Protein AF-A0A847D0D4-F1 (afdb_monomer_lite)

Structure (mmCIF, N/CA/C/O backbone):
data_AF-A0A847D0D4-F1
#
_entry.id   AF-A0A847D0D4-F1
#
loop_
_atom_site.group_PDB
_atom_site.id
_atom_site.type_symbol
_atom_site.label_atom_id
_atom_site.label_alt_id
_atom_site.label_comp_id
_atom_site.label_asym_id
_atom_site.label_entity_id
_atom_site.label_seq_id
_atom_site.pdbx_PDB_ins_code
_atom_site.Cartn_x
_atom_site.Cartn_y
_atom_site.Cartn_z
_atom_site.occupancy
_atom_site.B_iso_or_equiv
_atom_site.auth_seq_id
_atom_site.auth_comp_id
_atom_site.auth_asym_id
_atom_site.auth_atom_id
_atom_site.pdbx_PDB_model_num
ATOM 1 N N . MET A 1 1 ? -21.193 -12.834 65.330 1.00 35.62 1 MET A N 1
ATOM 2 C CA . MET A 1 1 ? -20.953 -13.082 63.890 1.00 35.62 1 MET A CA 1
ATOM 3 C C . MET A 1 1 ? -20.369 -11.821 63.269 1.00 35.62 1 MET A C 1
ATOM 5 O O . MET A 1 1 ? -21.092 -10.848 63.082 1.00 35.62 1 MET A O 1
ATOM 9 N N . GLU A 1 2 ? -19.060 -11.803 63.024 1.00 35.78 2 GLU A N 1
ATOM 10 C CA . GLU A 1 2 ? -18.374 -10.680 62.373 1.00 35.78 2 GLU A CA 1
ATOM 11 C C . GLU A 1 2 ? -18.784 -10.574 60.896 1.00 35.78 2 GLU A C 1
ATOM 13 O O . GLU A 1 2 ? -18.604 -11.501 60.106 1.00 35.78 2 GLU A O 1
ATOM 18 N N . LYS A 1 3 ? -19.351 -9.425 60.509 1.00 40.16 3 LYS A N 1
ATOM 19 C CA . LYS A 1 3 ? -19.655 -9.099 59.111 1.00 40.16 3 LYS A CA 1
ATOM 20 C C . LYS A 1 3 ? -18.355 -8.766 58.374 1.00 40.16 3 LYS A C 1
ATOM 22 O O . LYS A 1 3 ? -17.821 -7.668 58.514 1.00 40.16 3 LYS A O 1
ATOM 27 N N . LYS A 1 4 ? -17.873 -9.692 57.541 1.00 40.91 4 LYS A N 1
ATOM 28 C CA . LYS A 1 4 ? -16.797 -9.441 56.568 1.00 40.91 4 LYS A CA 1
ATOM 29 C C . LYS A 1 4 ? -17.254 -8.408 55.521 1.00 40.91 4 LYS A C 1
ATOM 31 O O . LYS A 1 4 ? -17.841 -8.760 54.505 1.00 40.91 4 LYS A O 1
ATOM 36 N N . ASN A 1 5 ? -16.933 -7.132 55.736 1.00 43.56 5 ASN A N 1
ATOM 37 C CA . ASN A 1 5 ? -17.128 -6.021 54.783 1.00 43.56 5 ASN A CA 1
ATOM 38 C C . ASN A 1 5 ? -16.069 -5.977 53.647 1.00 43.56 5 ASN A C 1
ATOM 40 O O . ASN A 1 5 ? -15.814 -4.925 53.064 1.00 43.56 5 ASN A O 1
ATOM 44 N N . GLY A 1 6 ? -15.431 -7.105 53.315 1.00 46.84 6 GLY A N 1
ATOM 45 C CA . GLY A 1 6 ? -14.262 -7.148 52.422 1.00 46.84 6 GLY A CA 1
ATOM 46 C C . GLY A 1 6 ? -14.548 -7.082 50.915 1.00 46.84 6 GLY A C 1
ATOM 47 O O . GLY A 1 6 ? -13.646 -6.773 50.146 1.00 46.84 6 GLY A O 1
ATOM 48 N N . GLY A 1 7 ? -15.781 -7.341 50.465 1.00 51.41 7 GLY A N 1
ATOM 49 C CA . GLY A 1 7 ? -16.067 -7.505 49.029 1.00 51.41 7 GLY A CA 1
ATOM 50 C C . GLY A 1 7 ? -16.113 -6.207 48.214 1.00 51.41 7 GLY A C 1
ATOM 51 O O . GLY A 1 7 ? -15.824 -6.212 47.023 1.00 51.41 7 GLY A O 1
ATOM 52 N N . PHE A 1 8 ? -16.456 -5.080 48.844 1.00 52.62 8 PHE A N 1
ATOM 53 C CA . PHE A 1 8 ? -16.761 -3.848 48.109 1.00 52.62 8 PHE A CA 1
ATOM 54 C C . PHE A 1 8 ? -15.493 -3.134 47.621 1.00 52.62 8 PHE A C 1
ATOM 56 O O . PHE A 1 8 ? -15.432 -2.717 46.472 1.00 52.62 8 PHE A O 1
ATOM 63 N N . LYS A 1 9 ? -14.443 -3.058 48.452 1.00 54.03 9 LYS A N 1
ATOM 64 C CA . LYS A 1 9 ? -13.172 -2.407 48.080 1.00 54.03 9 LYS A CA 1
ATOM 65 C C . LYS A 1 9 ? -12.428 -3.151 46.967 1.00 54.03 9 LYS A C 1
ATOM 67 O O . LYS A 1 9 ? -11.892 -2.501 46.078 1.00 54.03 9 LYS A O 1
ATOM 72 N N . GLY A 1 10 ? -12.431 -4.487 46.996 1.00 56.12 10 GLY A N 1
ATOM 73 C CA . GLY A 1 10 ? -11.772 -5.304 45.973 1.00 56.12 10 GLY A CA 1
ATOM 74 C C . GLY A 1 10 ? -12.354 -5.069 44.580 1.00 56.12 10 GLY A C 1
ATOM 75 O O . GLY A 1 10 ? -11.600 -4.859 43.637 1.00 56.12 10 GLY A O 1
ATOM 76 N N . PHE A 1 11 ? -13.686 -4.989 44.483 1.00 63.53 11 PHE A N 1
ATOM 77 C CA . PHE A 1 11 ? -14.400 -4.750 43.229 1.00 63.53 11 PHE A CA 1
ATOM 78 C C . PHE A 1 11 ? -14.060 -3.395 42.581 1.00 63.53 11 PHE A C 1
ATOM 80 O O . PHE A 1 11 ? -13.912 -3.324 41.365 1.00 63.53 11 PHE A O 1
ATOM 87 N N . PHE A 1 12 ? -13.870 -2.326 43.367 1.00 61.16 12 PHE A N 1
ATOM 88 C CA . PHE A 1 12 ? -13.494 -1.012 42.817 1.00 61.16 12 PHE A CA 1
ATOM 89 C C . PHE A 1 12 ? -12.087 -0.982 42.247 1.00 61.16 12 PHE A C 1
ATOM 91 O O . PHE A 1 12 ? -11.866 -0.332 41.230 1.00 61.16 12 PHE A O 1
ATOM 98 N N . VAL A 1 13 ? -11.149 -1.697 42.871 1.00 67.62 13 VAL A N 1
ATOM 99 C CA . VAL A 1 13 ? -9.794 -1.816 42.328 1.00 67.62 13 VAL A CA 1
ATOM 100 C C . VAL A 1 13 ? -9.847 -2.551 40.993 1.00 67.62 13 VAL A C 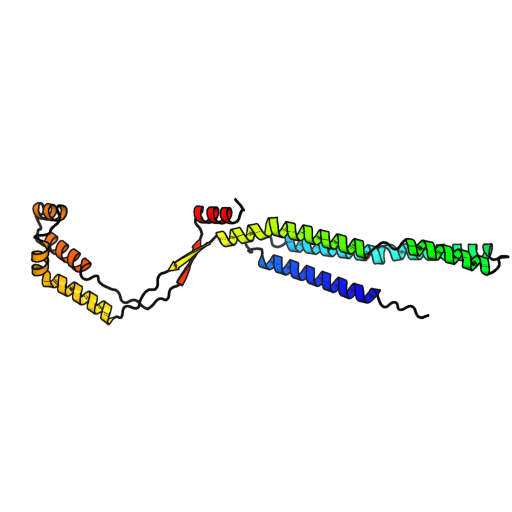1
ATOM 102 O O . VAL A 1 13 ? -9.247 -2.095 40.026 1.00 67.62 13 VAL A O 1
ATOM 105 N N . THR A 1 14 ? -10.635 -3.626 40.892 1.00 69.94 14 THR A N 1
ATOM 106 C CA . THR A 1 14 ? -10.784 -4.361 39.627 1.00 69.94 14 THR A CA 1
ATOM 107 C C . THR A 1 14 ? -11.455 -3.510 38.549 1.00 69.94 14 THR A C 1
ATOM 109 O O . THR A 1 14 ? -10.961 -3.450 37.428 1.00 69.94 14 THR A O 1
ATOM 112 N N . LEU A 1 15 ? -12.536 -2.799 38.885 1.00 73.56 15 LEU A N 1
ATOM 113 C CA . LEU A 1 15 ? -13.248 -1.931 37.944 1.00 73.56 15 LEU A CA 1
ATOM 114 C C . LEU A 1 15 ? -12.372 -0.763 37.464 1.00 73.56 15 LEU A C 1
ATOM 116 O O . LEU A 1 15 ? -12.367 -0.452 36.276 1.00 73.56 15 LEU A O 1
ATOM 120 N N . ALA A 1 16 ? -11.607 -0.140 38.365 1.00 70.69 16 ALA A N 1
ATOM 121 C CA . ALA A 1 16 ? -10.692 0.945 38.023 1.00 70.69 16 ALA A CA 1
ATOM 122 C C . ALA A 1 16 ? -9.560 0.464 37.106 1.00 70.69 16 ALA A C 1
ATOM 124 O O . ALA A 1 16 ? -9.246 1.141 36.132 1.00 70.69 16 ALA A O 1
ATOM 125 N N . VAL A 1 17 ? -8.995 -0.720 37.365 1.00 72.56 17 VAL A N 1
ATOM 126 C CA . VAL A 1 17 ? -7.965 -1.325 36.505 1.00 72.56 17 VAL A CA 1
ATOM 127 C C . VAL A 1 17 ? -8.523 -1.643 35.116 1.00 72.56 17 VAL A C 1
ATOM 129 O O . VAL A 1 17 ? -7.865 -1.352 34.119 1.00 72.56 17 VAL A O 1
ATOM 132 N N . ILE A 1 18 ? -9.750 -2.169 35.029 1.00 72.31 18 ILE A N 1
ATOM 133 C CA . ILE A 1 18 ? -10.415 -2.438 33.745 1.00 72.31 18 ILE A CA 1
ATOM 134 C C . ILE A 1 18 ? -10.667 -1.131 32.984 1.00 72.31 18 ILE A C 1
ATOM 136 O O . ILE A 1 18 ? -10.341 -1.045 31.804 1.00 72.31 18 ILE A O 1
ATOM 140 N N . LEU A 1 19 ? -11.185 -0.093 33.649 1.00 71.69 19 LEU A N 1
ATOM 141 C CA . LEU A 1 19 ? -11.422 1.212 33.022 1.00 71.69 19 LEU A CA 1
ATOM 142 C C . LEU A 1 19 ? -10.121 1.853 32.528 1.00 71.69 19 LEU A C 1
ATOM 144 O O . LEU A 1 19 ? -10.078 2.321 31.394 1.00 71.69 19 LEU A O 1
ATOM 148 N N . PHE A 1 20 ? -9.049 1.821 33.326 1.00 69.44 20 PHE A N 1
ATOM 149 C CA . PHE A 1 20 ? -7.738 2.312 32.893 1.00 69.44 20 PHE A CA 1
ATOM 150 C C . PHE A 1 20 ? -7.197 1.518 31.702 1.00 69.44 20 PHE A C 1
ATOM 152 O O . PHE A 1 20 ? -6.711 2.116 30.747 1.00 69.44 20 PHE A O 1
ATOM 159 N N . SER A 1 21 ? -7.336 0.191 31.715 1.00 70.94 21 SER A N 1
ATOM 160 C CA . SER A 1 21 ? -6.900 -0.666 30.610 1.00 70.94 21 SER A CA 1
ATOM 161 C C . SER A 1 21 ? -7.658 -0.366 29.313 1.00 70.94 21 SER A C 1
ATOM 163 O O . SER A 1 21 ? -7.031 -0.224 28.263 1.00 70.94 21 SER A O 1
ATOM 165 N N . VAL A 1 22 ? -8.981 -0.187 29.384 1.00 71.88 22 VAL A N 1
ATOM 166 C CA . VAL A 1 22 ? -9.816 0.158 28.222 1.00 71.88 22 VAL A CA 1
ATOM 167 C C . VAL A 1 22 ? -9.469 1.549 27.692 1.00 71.88 22 VAL A C 1
ATOM 169 O O . VAL A 1 22 ? -9.296 1.714 26.487 1.00 71.88 22 VAL A O 1
ATOM 172 N N . VAL A 1 23 ? -9.294 2.542 28.569 1.00 75.06 23 VAL A N 1
ATOM 173 C CA . VAL A 1 23 ? -8.906 3.904 28.164 1.00 75.06 23 VAL A CA 1
ATOM 174 C C . VAL A 1 23 ? -7.527 3.908 27.500 1.00 75.06 23 VAL A C 1
ATOM 176 O O . VAL A 1 23 ? -7.370 4.489 26.428 1.00 75.06 23 VAL A O 1
ATOM 179 N N . SER A 1 24 ? -6.537 3.213 28.071 1.00 68.50 24 SER A N 1
ATOM 180 C CA . SER A 1 24 ? -5.204 3.094 27.466 1.00 68.50 24 SER A CA 1
ATOM 181 C C . SER A 1 24 ? -5.232 2.377 26.115 1.00 68.50 24 SER A C 1
ATOM 183 O O . SER A 1 24 ? -4.504 2.770 25.204 1.00 68.50 24 SER A O 1
ATOM 185 N N . PHE A 1 25 ? -6.077 1.356 25.958 1.00 70.44 25 PHE A N 1
ATOM 186 C CA . PHE A 1 25 ? -6.239 0.641 24.693 1.00 70.44 25 PHE A CA 1
ATOM 187 C C . PHE A 1 25 ? -6.864 1.527 23.609 1.00 70.44 25 PHE A C 1
ATOM 189 O O . PHE A 1 25 ? -6.347 1.577 22.494 1.00 70.44 25 PHE A O 1
ATOM 196 N N . ILE A 1 26 ? -7.906 2.293 23.953 1.00 69.25 26 ILE A N 1
ATOM 197 C CA . ILE A 1 26 ? -8.536 3.256 23.040 1.00 69.25 26 ILE A CA 1
ATOM 198 C C . ILE A 1 26 ? -7.517 4.316 22.604 1.00 69.25 26 ILE A C 1
ATOM 200 O O . ILE A 1 26 ? -7.348 4.529 21.407 1.00 69.25 26 ILE A O 1
ATOM 204 N N . ILE A 1 27 ? -6.764 4.914 23.535 1.00 70.50 27 ILE A N 1
ATOM 205 C CA . ILE A 1 27 ? -5.726 5.908 23.201 1.00 70.50 27 ILE A CA 1
ATOM 206 C C . ILE A 1 27 ? -4.696 5.325 22.222 1.00 70.50 27 ILE A C 1
ATOM 208 O O . ILE A 1 27 ? -4.327 5.978 21.247 1.00 70.50 27 ILE A O 1
ATOM 212 N N . LYS A 1 28 ? -4.255 4.082 22.444 1.00 69.88 28 LYS A N 1
ATOM 213 C CA . LYS A 1 28 ? -3.238 3.429 21.610 1.00 69.88 28 LYS A CA 1
ATOM 214 C C . LYS A 1 28 ? -3.744 3.106 20.201 1.00 69.88 28 LYS A C 1
ATOM 216 O O . LYS A 1 28 ? -2.999 3.292 19.243 1.00 69.88 28 LYS A O 1
ATOM 221 N N . ILE A 1 29 ? -5.000 2.670 20.069 1.00 67.38 29 ILE A N 1
ATOM 222 C CA . ILE A 1 29 ? -5.648 2.501 18.760 1.00 67.38 29 ILE A CA 1
ATOM 223 C C . ILE A 1 29 ? -5.699 3.845 18.037 1.00 67.38 29 ILE A C 1
ATOM 225 O O . ILE A 1 29 ? -5.275 3.922 16.889 1.00 67.38 29 ILE A O 1
ATOM 229 N N . PHE A 1 30 ? -6.143 4.913 18.700 1.00 59.16 30 PHE A N 1
ATOM 230 C CA . PHE A 1 30 ? -6.284 6.221 18.059 1.00 59.16 30 PHE A CA 1
ATOM 231 C C . PHE A 1 30 ? -4.946 6.804 17.584 1.00 59.16 30 PHE A C 1
ATOM 233 O O . PHE A 1 30 ? -4.867 7.229 16.435 1.00 59.16 30 PHE A O 1
ATOM 240 N N . ILE A 1 31 ? -3.880 6.726 18.394 1.00 65.00 31 ILE A N 1
ATOM 241 C CA . ILE A 1 31 ? -2.532 7.183 17.998 1.00 65.00 31 ILE A CA 1
ATOM 242 C C . ILE A 1 31 ? -2.023 6.435 16.756 1.00 65.00 31 ILE A C 1
ATOM 244 O O . ILE A 1 31 ? -1.427 7.047 15.877 1.00 65.00 31 ILE A O 1
ATOM 248 N N . ASN A 1 32 ? -2.277 5.128 16.655 1.00 60.38 32 ASN A N 1
ATOM 249 C CA . ASN A 1 32 ? -1.823 4.336 15.508 1.00 60.38 32 ASN A CA 1
ATOM 250 C C . ASN A 1 32 ? -2.717 4.470 14.261 1.00 60.38 32 ASN A C 1
ATOM 252 O O . ASN A 1 32 ? -2.292 4.095 13.169 1.00 60.38 32 ASN A O 1
ATOM 256 N N . SER A 1 33 ? -3.954 4.958 14.397 1.00 54.62 33 SER A N 1
ATOM 257 C CA . SER A 1 33 ? -4.945 4.924 13.310 1.00 54.62 33 SER A CA 1
ATOM 258 C C . SER A 1 33 ? -4.965 6.198 12.463 1.00 54.62 33 SER A C 1
ATOM 260 O O . SER A 1 33 ? -5.221 6.122 11.256 1.00 54.62 33 SER A O 1
ATOM 262 N N . THR A 1 34 ? -4.671 7.361 13.050 1.00 51.00 34 THR A N 1
ATOM 263 C CA . THR A 1 34 ? -4.778 8.655 12.358 1.00 51.00 34 THR A CA 1
ATOM 264 C C . THR A 1 34 ? -3.425 9.124 11.803 1.00 51.00 34 THR A C 1
ATOM 266 O O . THR A 1 34 ? -2.525 9.403 12.595 1.00 51.00 34 THR A O 1
ATOM 269 N N . PRO A 1 35 ? -3.254 9.248 10.471 1.00 49.81 35 PRO A N 1
ATOM 270 C CA . PRO A 1 35 ? -2.175 10.054 9.907 1.00 49.81 35 PRO A CA 1
ATOM 271 C C . PRO A 1 35 ? -2.430 11.527 10.271 1.00 49.81 35 PRO A C 1
ATOM 273 O O . PRO A 1 35 ? -3.565 11.994 10.239 1.00 49.81 35 PRO A O 1
ATOM 276 N N . ILE A 1 36 ? -1.375 12.218 10.695 1.00 51.50 36 ILE A N 1
ATOM 277 C CA . ILE A 1 36 ? -1.394 13.476 11.466 1.00 51.50 36 ILE A CA 1
ATOM 278 C C . ILE A 1 36 ? -1.862 14.708 10.659 1.00 51.50 36 ILE A C 1
ATOM 280 O O . ILE A 1 36 ? -1.944 15.797 11.215 1.00 51.50 36 ILE A O 1
ATOM 284 N N . GLU A 1 37 ? -2.213 14.581 9.380 1.00 50.94 37 GLU A N 1
ATOM 285 C CA . GLU A 1 37 ? -2.169 15.753 8.495 1.00 50.94 37 GLU A CA 1
ATOM 286 C C . GLU A 1 37 ? -3.440 16.621 8.426 1.00 50.94 37 GLU A C 1
ATOM 288 O O . GLU A 1 37 ? -3.278 17.821 8.252 1.00 50.94 37 GLU A O 1
ATOM 293 N N . ASP A 1 38 ? -4.663 16.127 8.686 1.00 49.28 38 ASP A N 1
ATOM 294 C CA . ASP A 1 38 ? -5.868 16.929 8.347 1.00 49.28 38 ASP A CA 1
ATOM 295 C C . ASP A 1 38 ? -6.961 17.095 9.420 1.00 49.28 38 ASP A C 1
ATOM 297 O O . ASP A 1 38 ? -7.994 17.712 9.154 1.00 49.28 38 ASP A O 1
ATOM 301 N N . PHE A 1 39 ? -6.773 16.619 10.655 1.00 45.38 39 PHE A N 1
ATOM 302 C CA . PHE A 1 39 ? -7.747 16.877 11.727 1.00 45.38 39 PHE A CA 1
ATOM 303 C C . PHE A 1 39 ? -7.145 17.734 12.841 1.00 45.38 39 PHE A C 1
ATOM 305 O O . PHE A 1 39 ? -6.080 17.389 13.356 1.00 45.38 39 PHE A O 1
ATOM 312 N N . PRO A 1 40 ? -7.821 18.817 13.286 1.00 46.91 40 PRO A N 1
ATOM 313 C CA . PRO A 1 40 ? -7.377 19.563 14.451 1.00 46.91 40 PRO A CA 1
ATOM 314 C C . PRO A 1 40 ? -7.366 18.601 15.641 1.00 46.91 40 PRO A C 1
ATOM 316 O O . PRO A 1 40 ? -8.417 18.180 16.137 1.00 46.91 40 PRO A O 1
ATOM 319 N N . SER A 1 41 ? -6.155 18.265 16.088 1.00 55.44 41 SER A N 1
ATOM 320 C CA . SER A 1 41 ? -5.786 17.287 17.125 1.00 55.44 41 SER A CA 1
ATOM 321 C C . SER A 1 41 ? -6.486 17.473 18.482 1.00 55.44 41 SER A C 1
ATOM 323 O O . SER A 1 41 ? -6.342 16.657 19.390 1.00 55.44 41 SER A O 1
ATOM 325 N N . PHE A 1 42 ? -7.295 18.522 18.615 1.00 52.47 42 PHE A N 1
ATOM 326 C CA . PHE A 1 42 ? -8.080 18.863 19.789 1.00 52.47 42 PHE A CA 1
ATOM 327 C C . PHE A 1 42 ? -9.402 18.093 19.908 1.00 52.47 42 PHE A C 1
ATOM 329 O O . PHE A 1 42 ? -9.856 17.860 21.025 1.00 52.47 42 PHE A O 1
ATOM 336 N N . THR A 1 43 ? -10.025 17.648 18.814 1.00 58.91 43 THR A N 1
ATOM 337 C CA . THR A 1 43 ? -11.363 17.017 18.873 1.00 58.91 43 THR A CA 1
ATOM 338 C C . THR A 1 43 ? -11.422 15.708 19.682 1.00 58.91 43 THR A C 1
ATOM 340 O O . THR A 1 43 ? -12.269 15.617 20.574 1.00 58.91 43 THR A O 1
ATOM 343 N N . PRO A 1 44 ? -10.529 14.716 19.494 1.00 58.25 44 PRO A N 1
ATOM 344 C CA . PRO A 1 44 ? -10.597 13.468 20.259 1.00 58.25 44 PRO A CA 1
ATOM 345 C C . PRO A 1 44 ? -10.183 13.633 21.731 1.00 58.25 44 PRO A C 1
ATOM 347 O O . PRO A 1 44 ? -10.758 12.987 22.607 1.00 58.25 44 PRO A O 1
ATOM 350 N N . ILE A 1 45 ? -9.244 14.537 22.036 1.00 63.19 45 ILE A N 1
ATOM 351 C CA . ILE A 1 45 ? -8.827 14.837 23.419 1.00 63.19 45 ILE A CA 1
ATOM 352 C C . ILE A 1 45 ? -9.966 15.531 24.180 1.00 63.19 45 ILE A C 1
ATOM 354 O O . ILE A 1 45 ? -10.255 15.192 25.331 1.00 63.19 45 ILE A O 1
ATOM 358 N N . VAL A 1 46 ? -10.666 16.465 23.531 1.00 68.00 46 VAL A N 1
ATOM 359 C CA . VAL A 1 46 ? -11.819 17.159 24.120 1.00 68.00 46 VAL A CA 1
ATOM 360 C C . VAL A 1 46 ? -12.987 16.191 24.337 1.00 68.00 46 VAL A C 1
ATOM 362 O O . VAL A 1 46 ? -13.571 16.175 25.418 1.00 68.00 46 VAL A O 1
ATOM 365 N N . ILE A 1 47 ? -13.285 15.306 23.381 1.00 68.31 47 ILE A N 1
ATOM 366 C CA . ILE A 1 47 ? -14.345 14.295 23.550 1.00 68.31 47 ILE A CA 1
ATOM 367 C C . ILE A 1 47 ? -13.988 13.310 24.676 1.00 68.31 47 ILE A C 1
ATOM 369 O O . ILE A 1 47 ? -14.827 13.021 25.531 1.00 68.31 47 ILE A O 1
ATOM 373 N N . GLY A 1 48 ? -12.735 12.845 24.737 1.00 69.62 48 GLY A N 1
ATOM 374 C CA . GLY A 1 48 ? -12.262 11.951 25.797 1.00 69.62 48 GLY A CA 1
ATOM 375 C C . GLY A 1 48 ? -12.339 12.580 27.192 1.00 69.62 48 GLY A C 1
ATOM 376 O O . GLY A 1 48 ? -12.817 11.947 28.134 1.00 69.62 48 GLY A O 1
ATOM 377 N N . THR A 1 49 ? -11.937 13.846 27.330 1.00 69.75 49 THR A N 1
ATOM 378 C CA . THR A 1 49 ? -12.005 14.572 28.613 1.00 69.75 49 THR A CA 1
ATOM 379 C C . THR A 1 49 ? -13.444 14.833 29.059 1.00 69.75 49 THR A C 1
ATOM 381 O O . THR A 1 49 ? -13.751 14.619 30.233 1.00 69.75 49 THR A O 1
ATOM 384 N N . ILE A 1 50 ? -14.350 15.193 28.141 1.00 72.25 50 ILE A N 1
ATOM 385 C CA . ILE A 1 50 ? -15.786 15.340 28.434 1.00 72.25 50 ILE A CA 1
ATOM 386 C C . ILE A 1 50 ? -16.376 14.008 28.911 1.00 72.25 50 ILE A C 1
ATOM 388 O O . ILE A 1 50 ? -17.130 13.984 29.885 1.00 72.25 50 ILE A O 1
ATOM 392 N N . PHE A 1 51 ? -16.014 12.889 28.280 1.00 73.62 51 PHE A N 1
ATOM 393 C CA . PHE A 1 51 ? -16.528 11.569 28.652 1.00 73.62 51 PHE A CA 1
ATOM 394 C C . PHE A 1 51 ? -16.050 11.135 30.046 1.00 73.62 51 PHE A C 1
ATOM 396 O O . PHE A 1 51 ? -16.858 10.716 30.879 1.00 73.62 51 PHE A O 1
ATOM 403 N N . VAL A 1 52 ? -14.758 11.318 30.348 1.00 74.62 52 VAL A N 1
ATOM 404 C CA . VAL A 1 52 ? -14.191 11.030 31.679 1.00 74.62 52 VAL A CA 1
ATOM 405 C C . VAL A 1 52 ? -14.811 11.930 32.749 1.00 74.62 52 VAL A C 1
ATOM 407 O O . VAL A 1 52 ? -15.187 11.435 33.811 1.00 74.62 52 VAL A O 1
ATOM 410 N N . ALA A 1 53 ? -14.986 13.225 32.471 1.00 74.19 53 ALA A N 1
ATOM 411 C CA . ALA A 1 53 ? -15.630 14.157 33.396 1.00 74.19 53 ALA A CA 1
ATOM 412 C C . ALA A 1 53 ? -17.102 13.792 33.653 1.00 74.19 53 ALA A C 1
ATOM 414 O O . ALA A 1 53 ? -17.555 13.829 34.796 1.00 74.19 53 ALA A O 1
ATOM 415 N N . SER A 1 54 ? -17.832 13.370 32.616 1.00 73.19 54 SER A N 1
ATOM 416 C CA . SER A 1 54 ? -19.241 12.964 32.710 1.00 73.19 54 SER A CA 1
ATOM 417 C C . SER A 1 54 ? -19.415 11.694 33.545 1.00 73.19 54 SER A C 1
ATOM 419 O O . SER A 1 54 ? -20.276 11.634 34.425 1.00 73.19 54 SER A O 1
ATOM 421 N N . ILE A 1 55 ? -18.559 10.691 33.326 1.00 74.94 55 ILE A N 1
ATOM 422 C CA . ILE A 1 55 ? -18.545 9.459 34.127 1.00 74.94 55 ILE A CA 1
ATOM 423 C C . ILE A 1 55 ? -18.117 9.758 35.567 1.00 74.94 55 ILE A C 1
ATOM 425 O O . ILE A 1 55 ? -18.763 9.292 36.506 1.00 74.94 55 ILE A O 1
ATOM 429 N N . GLY A 1 56 ? -17.072 10.568 35.757 1.00 75.19 56 GLY A N 1
ATOM 430 C CA . GLY A 1 56 ? -16.617 10.996 37.080 1.00 75.19 56 GLY A CA 1
ATOM 431 C C . GLY A 1 56 ? -17.714 11.722 37.860 1.00 75.19 56 GLY A C 1
ATOM 432 O O . GLY A 1 56 ? -17.940 11.419 39.032 1.00 75.19 56 GLY A O 1
ATOM 433 N N . TYR A 1 57 ? -18.461 12.609 37.197 1.00 75.06 57 TYR A N 1
ATOM 434 C CA . TYR A 1 57 ? -19.598 13.312 37.786 1.00 75.06 57 TYR A CA 1
ATOM 435 C C . TYR A 1 57 ? -20.746 12.364 38.147 1.00 75.06 57 TYR A C 1
ATOM 437 O O . TYR A 1 57 ? -21.298 12.471 39.239 1.00 75.06 57 TYR A O 1
ATOM 445 N N . LEU A 1 58 ? -21.079 11.395 37.289 1.00 70.94 58 LEU A N 1
ATOM 446 C CA . LEU A 1 58 ? -22.103 10.386 37.590 1.00 70.94 58 LEU A CA 1
ATOM 447 C C . LEU A 1 58 ? -21.725 9.527 38.803 1.00 70.94 58 LEU A C 1
ATOM 449 O O . LEU A 1 58 ? -22.566 9.289 39.673 1.00 70.94 58 LEU A O 1
ATOM 453 N N . ILE A 1 59 ? -20.461 9.107 38.900 1.00 72.00 59 ILE A N 1
ATOM 454 C CA . ILE A 1 59 ? -19.945 8.370 40.063 1.00 72.00 59 ILE A CA 1
ATOM 455 C C . ILE A 1 59 ? -20.028 9.248 41.316 1.00 72.00 59 ILE A C 1
ATOM 457 O O . ILE A 1 59 ? -20.538 8.807 42.348 1.00 72.00 59 ILE A O 1
ATOM 461 N N . TYR A 1 60 ? -19.590 10.505 41.228 1.00 72.94 60 TYR A N 1
ATOM 462 C CA . TYR A 1 60 ? -19.676 11.456 42.333 1.00 72.94 60 TYR A CA 1
ATOM 463 C C . TYR A 1 60 ? -21.128 11.682 42.787 1.00 72.94 60 TYR A C 1
ATOM 465 O O . TYR A 1 60 ? -21.416 11.633 43.983 1.00 72.94 60 TYR A O 1
ATOM 473 N N . ALA A 1 61 ? -22.064 11.858 41.854 1.00 70.06 61 ALA A N 1
ATOM 474 C CA . ALA A 1 61 ? -23.479 12.066 42.145 1.00 70.06 61 ALA A CA 1
ATOM 475 C C . ALA A 1 61 ? -24.125 10.841 42.814 1.00 70.06 61 ALA A C 1
ATOM 477 O O . ALA A 1 61 ? -24.880 11.005 43.776 1.00 70.06 61 ALA A O 1
ATOM 478 N N . MET A 1 62 ? -23.794 9.621 42.371 1.00 68.19 62 MET A N 1
ATOM 479 C CA . MET A 1 62 ? -24.289 8.385 42.997 1.00 68.19 62 MET A CA 1
ATOM 480 C C . MET A 1 62 ? -23.751 8.167 44.417 1.00 68.19 62 MET A C 1
ATOM 482 O O . MET A 1 62 ? -24.464 7.610 45.249 1.00 68.19 62 MET A O 1
ATOM 486 N N . PHE A 1 63 ? -22.512 8.576 44.706 1.00 58.53 63 PHE A N 1
ATOM 487 C CA . PHE A 1 63 ? -21.884 8.334 46.012 1.00 58.53 63 PHE A CA 1
ATOM 488 C C . PHE A 1 63 ? -22.085 9.475 47.009 1.00 58.53 63 PHE A C 1
ATOM 490 O O . PHE A 1 63 ? -22.451 9.229 48.156 1.00 58.53 63 PHE A O 1
ATOM 497 N N . PHE A 1 64 ? -21.871 10.719 46.586 1.00 57.47 64 PHE A N 1
ATOM 498 C CA . PHE A 1 64 ? -21.865 11.886 47.470 1.00 57.47 64 PHE A CA 1
ATOM 499 C C . PHE A 1 64 ? -23.137 12.729 47.354 1.00 57.47 64 PHE A C 1
ATOM 501 O O . PHE A 1 64 ? -23.590 13.280 48.359 1.00 57.47 64 PHE A O 1
ATOM 508 N N . GLY A 1 65 ? -23.763 12.779 46.173 1.00 53.69 65 GLY A N 1
ATOM 509 C CA . GLY A 1 65 ? -24.987 13.558 45.943 1.00 53.69 65 GLY A CA 1
ATOM 510 C C . GLY A 1 65 ? -26.177 13.074 46.775 1.00 53.69 65 GLY A C 1
ATOM 511 O O . GLY A 1 65 ? -26.971 13.872 47.273 1.00 53.69 65 GLY A O 1
ATOM 512 N N . THR A 1 66 ? -26.275 11.765 47.007 1.00 49.84 66 THR A N 1
ATOM 513 C CA . THR A 1 66 ? -27.318 11.196 47.868 1.00 49.84 66 THR A CA 1
ATOM 514 C C . THR A 1 66 ? -26.958 11.194 49.352 1.00 49.84 66 THR A C 1
ATOM 516 O O . THR A 1 66 ? -27.858 11.147 50.187 1.00 49.84 66 THR A O 1
ATOM 519 N N . ASP A 1 67 ? -25.689 11.267 49.751 1.00 50.47 67 ASP A N 1
ATOM 520 C CA . ASP A 1 67 ? -25.355 11.006 51.156 1.00 50.47 67 ASP A CA 1
ATOM 521 C C . ASP A 1 67 ? -25.775 12.159 52.090 1.00 50.47 67 ASP A C 1
ATOM 523 O O . ASP A 1 67 ? -26.303 11.911 53.173 1.00 50.47 67 ASP A O 1
ATOM 527 N N . SER A 1 68 ? -25.693 13.425 51.658 1.00 59.34 68 SER A N 1
ATOM 528 C CA . SER A 1 68 ? -26.097 14.577 52.492 1.00 59.34 68 SER A CA 1
ATOM 529 C C . SER A 1 68 ? -27.614 14.634 52.743 1.00 59.34 68 SER A C 1
ATOM 531 O O . SER A 1 68 ? -28.061 14.807 53.883 1.00 59.34 68 SER A O 1
ATOM 533 N N . PHE A 1 69 ? -28.421 14.402 51.703 1.00 55.59 69 PHE A N 1
ATOM 534 C CA . PHE A 1 69 ? -29.883 14.430 51.786 1.00 55.59 69 PHE A CA 1
ATOM 535 C C . PHE A 1 69 ? -30.439 13.191 52.502 1.00 55.59 69 PHE A C 1
ATOM 537 O O . PHE A 1 69 ? -31.326 13.292 53.359 1.00 55.59 69 PHE A O 1
ATOM 544 N N . TYR A 1 70 ? -29.880 12.006 52.223 1.00 54.69 70 TYR A N 1
ATOM 545 C CA . TYR A 1 70 ? -30.305 10.781 52.895 1.00 54.69 70 TYR A CA 1
ATOM 546 C C . TYR A 1 70 ? -29.853 10.734 54.355 1.00 54.69 70 TYR A C 1
ATOM 548 O O . TYR A 1 70 ? -30.569 10.142 55.160 1.00 54.69 70 TYR A O 1
ATOM 556 N N . ARG A 1 71 ? -28.736 11.361 54.750 1.00 59.22 71 ARG A N 1
ATOM 557 C CA . ARG A 1 71 ? -28.299 11.401 56.158 1.00 59.22 71 ARG A CA 1
ATOM 558 C C . ARG A 1 71 ? -29.267 12.201 57.029 1.00 59.22 71 ARG A C 1
ATOM 560 O O . ARG A 1 71 ? -29.668 11.698 58.078 1.00 59.22 71 ARG A O 1
ATOM 567 N N . LYS A 1 72 ? -29.736 13.364 56.555 1.00 68.00 72 LYS A N 1
ATOM 568 C CA . LYS A 1 72 ? -30.748 14.178 57.259 1.00 68.00 72 LYS A CA 1
ATOM 569 C C . LYS A 1 72 ? -32.080 13.430 57.382 1.00 68.00 72 LYS A C 1
ATOM 571 O O . LYS A 1 72 ? -32.581 13.241 58.487 1.00 68.00 72 LYS A O 1
ATOM 576 N N . LYS A 1 73 ? -32.577 12.868 56.275 1.00 69.75 73 LYS A N 1
ATOM 577 C CA . LYS A 1 73 ? -33.827 12.086 56.257 1.00 69.75 73 LYS A CA 1
ATOM 578 C C . LYS A 1 73 ? -33.737 10.788 57.074 1.00 69.75 73 LYS A C 1
ATOM 580 O O . LYS A 1 73 ? -34.738 10.318 57.607 1.00 69.75 73 LYS A O 1
ATOM 585 N N . ARG A 1 74 ? -32.546 10.184 57.197 1.00 66.69 74 ARG A N 1
ATOM 586 C CA . ARG A 1 74 ? -32.305 8.970 58.001 1.00 66.69 74 ARG A CA 1
ATOM 587 C C . ARG A 1 74 ? -32.274 9.273 59.499 1.00 66.69 74 ARG A C 1
ATOM 589 O O . ARG A 1 74 ? -32.752 8.436 60.256 1.00 66.69 74 ARG A O 1
ATOM 596 N N . LEU A 1 75 ? -31.760 10.432 59.915 1.00 72.50 75 LEU A N 1
ATOM 597 C CA . LEU A 1 75 ? -31.809 10.884 61.311 1.00 72.50 75 LEU A CA 1
ATOM 598 C C . LEU A 1 75 ? -33.239 11.253 61.725 1.00 72.50 75 LEU A C 1
ATOM 600 O O . LEU A 1 75 ? -33.721 10.773 62.745 1.00 72.50 75 LEU A O 1
ATOM 604 N N . GLU A 1 76 ? -33.958 11.985 60.876 1.00 74.31 76 GLU A N 1
ATOM 605 C CA . GLU A 1 76 ? -35.357 12.358 61.119 1.00 74.31 76 GLU A CA 1
ATOM 606 C C . GLU A 1 76 ? -36.280 11.124 61.189 1.00 74.31 76 GLU A C 1
ATOM 608 O O . GLU A 1 76 ? -37.111 10.996 62.085 1.00 74.31 76 GLU A O 1
ATOM 613 N N . ASN A 1 77 ? -36.062 10.138 60.309 1.00 73.44 77 ASN A N 1
ATOM 614 C CA . ASN A 1 77 ? -36.772 8.855 60.348 1.00 73.44 77 ASN A CA 1
ATOM 615 C C . ASN A 1 77 ? -36.335 7.920 61.487 1.00 73.44 77 ASN A C 1
ATOM 617 O O . ASN A 1 77 ? -37.016 6.916 61.703 1.00 73.44 77 ASN A O 1
ATOM 621 N N . ARG A 1 78 ? -35.197 8.166 62.153 1.00 71.75 78 ARG A N 1
ATOM 622 C CA . ARG A 1 78 ? -34.805 7.451 63.381 1.00 71.75 78 ARG A CA 1
ATOM 623 C C . ARG A 1 78 ? -35.483 8.074 64.592 1.00 71.75 78 ARG A C 1
ATOM 625 O O . ARG A 1 78 ? -36.083 7.326 65.344 1.00 71.75 78 ARG A O 1
ATOM 632 N N . ALA A 1 79 ? -35.500 9.404 64.695 1.00 75.69 79 ALA A N 1
ATOM 633 C CA . ALA A 1 79 ? -36.223 10.115 65.752 1.00 75.69 79 ALA A CA 1
ATOM 634 C C . ALA A 1 79 ? -37.726 9.781 65.736 1.00 75.69 79 ALA A C 1
ATOM 636 O O . ALA A 1 79 ? -38.272 9.345 66.745 1.00 75.69 79 ALA A O 1
ATOM 637 N N . LYS A 1 80 ? -38.369 9.844 64.558 1.00 75.25 80 LYS A N 1
ATOM 638 C CA . LYS A 1 80 ? -39.780 9.440 64.400 1.00 75.25 80 LYS A CA 1
ATOM 639 C C . LYS A 1 80 ? -40.013 7.964 64.727 1.00 75.25 80 LYS A C 1
ATOM 641 O O . LYS A 1 80 ? -41.020 7.632 65.340 1.00 75.25 80 LYS A O 1
ATOM 646 N N . ARG A 1 81 ? -39.081 7.077 64.350 1.00 67.69 81 ARG A N 1
ATOM 647 C CA . ARG A 1 81 ? -39.192 5.648 64.675 1.00 67.69 81 ARG A CA 1
ATOM 648 C C . ARG A 1 81 ? -38.981 5.355 66.143 1.00 67.69 81 ARG A C 1
ATOM 650 O O . ARG A 1 81 ? -39.655 4.466 66.622 1.00 67.69 81 ARG A O 1
ATOM 657 N N . GLU A 1 82 ? -38.081 6.045 66.833 1.00 69.94 82 GLU A N 1
ATOM 658 C CA . GLU A 1 82 ? -37.884 5.889 68.276 1.00 69.94 82 GLU A CA 1
ATOM 659 C C . GLU A 1 82 ? -39.098 6.400 69.058 1.00 69.94 82 GLU A C 1
ATOM 661 O O . GLU A 1 82 ? -39.510 5.750 70.015 1.00 69.94 82 GLU A O 1
ATOM 666 N N . GLU A 1 83 ? -39.731 7.494 68.626 1.00 72.25 83 GLU A N 1
ATOM 667 C CA . GLU A 1 83 ? -41.004 7.962 69.195 1.00 72.25 83 GLU A CA 1
ATOM 668 C C . GLU A 1 83 ? -42.180 7.027 68.894 1.00 72.25 83 GLU A C 1
ATOM 670 O O . GLU A 1 83 ? -43.012 6.789 69.770 1.00 72.25 83 GLU A O 1
ATOM 675 N N . GLU A 1 84 ? -42.279 6.492 67.673 1.00 67.44 84 GLU A N 1
ATOM 676 C CA . GLU A 1 84 ? -43.283 5.476 67.340 1.00 67.44 84 GLU A CA 1
ATOM 677 C C . GLU A 1 84 ? -43.023 4.167 68.086 1.00 67.44 84 GLU A C 1
ATOM 679 O O . GLU A 1 84 ? -43.980 3.581 68.578 1.00 67.44 84 GLU A O 1
ATOM 684 N N . LEU A 1 85 ? -41.765 3.723 68.224 1.00 63.72 85 LEU A N 1
ATOM 685 C CA . LEU A 1 85 ? -41.380 2.524 68.983 1.00 63.72 85 LEU A CA 1
ATOM 686 C C . LEU A 1 85 ? -41.762 2.673 70.453 1.00 63.72 85 LEU A C 1
ATOM 688 O O . LEU A 1 85 ? -42.389 1.779 71.010 1.00 63.72 85 LEU A O 1
ATOM 692 N N . LYS A 1 86 ? -41.416 3.8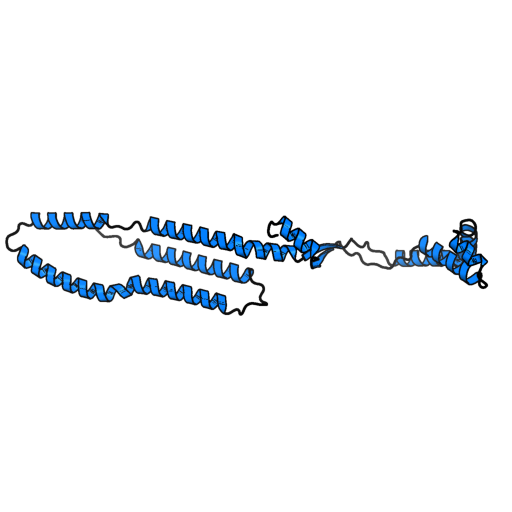10 71.072 1.00 64.75 86 LYS A N 1
ATOM 693 C CA . LYS A 1 86 ? -41.777 4.108 72.464 1.00 64.75 86 LYS A CA 1
ATOM 694 C C . LYS A 1 86 ? -43.297 4.090 72.651 1.00 64.75 86 LYS A C 1
ATOM 696 O O . LYS A 1 86 ? -43.772 3.446 73.575 1.00 64.75 86 LYS A O 1
ATOM 701 N N . ARG A 1 87 ? -44.059 4.671 71.715 1.00 63.88 87 ARG A N 1
ATOM 702 C CA . ARG A 1 87 ? -45.536 4.657 71.735 1.00 63.88 87 ARG A CA 1
ATOM 703 C C . ARG A 1 87 ? -46.176 3.311 71.384 1.00 63.88 87 ARG A C 1
ATOM 705 O O . ARG A 1 87 ? -47.319 3.077 71.752 1.00 63.88 87 ARG A O 1
ATOM 712 N N . THR A 1 88 ? -45.495 2.431 70.647 1.00 58.78 88 THR A N 1
ATOM 713 C CA . THR A 1 88 ? -46.046 1.124 70.236 1.00 58.78 88 THR A CA 1
ATOM 714 C C . THR A 1 88 ? -45.576 -0.052 71.089 1.00 58.78 88 THR A C 1
ATOM 716 O O . THR A 1 88 ? -46.196 -1.113 70.996 1.00 58.78 88 THR A O 1
ATOM 719 N N . HIS A 1 89 ? -44.533 0.112 71.910 1.00 56.81 89 HIS A N 1
ATOM 720 C CA . HIS A 1 89 ? -44.011 -0.917 72.820 1.00 56.81 89 HIS A CA 1
ATOM 721 C C . HIS A 1 89 ? -44.427 -0.752 74.282 1.00 56.81 89 HIS A C 1
ATOM 723 O O . HIS A 1 89 ? -44.179 -1.666 75.067 1.00 56.81 89 HIS A O 1
ATOM 729 N N . GLU A 1 90 ? -45.129 0.324 74.643 1.00 55.56 90 GLU A N 1
ATOM 730 C CA . GLU A 1 90 ? -45.939 0.339 75.863 1.00 55.56 90 GLU A CA 1
ATOM 731 C C . GLU A 1 90 ? -47.047 -0.723 75.730 1.00 55.56 90 GLU A C 1
ATOM 733 O O . GLU A 1 90 ? -48.069 -0.522 75.079 1.00 55.56 90 GLU A O 1
ATOM 738 N N . GLY A 1 91 ? -46.791 -1.914 76.280 1.00 59.34 91 GLY A N 1
ATOM 739 C CA . GLY A 1 91 ? -47.766 -3.003 76.388 1.00 59.34 91 GLY A CA 1
ATOM 740 C C . GLY A 1 91 ? -47.682 -4.139 75.358 1.00 59.34 91 GLY A C 1
ATOM 741 O O . GLY A 1 91 ? -48.571 -4.987 75.357 1.00 59.34 91 GLY A O 1
ATOM 742 N N . LYS A 1 92 ? -46.649 -4.223 74.502 1.00 59.38 92 LYS A N 1
ATOM 743 C CA . LYS A 1 92 ? -46.484 -5.355 73.553 1.00 59.38 92 LYS A CA 1
ATOM 744 C C . LYS A 1 92 ? -45.335 -6.282 73.926 1.00 59.38 92 LYS A C 1
ATOM 746 O O . LYS A 1 92 ? -44.263 -5.837 74.323 1.00 59.38 92 LYS A O 1
ATOM 751 N N . THR A 1 93 ? -45.552 -7.586 73.767 1.00 62.41 93 THR A N 1
ATOM 752 C CA . THR A 1 93 ? -44.559 -8.616 74.098 1.00 62.41 93 THR A CA 1
ATOM 753 C C . THR A 1 93 ? -43.461 -8.699 73.031 1.00 62.41 93 THR A C 1
ATOM 755 O O . THR A 1 93 ? -43.717 -8.537 71.837 1.00 62.41 93 THR A O 1
ATOM 758 N N . LEU A 1 94 ? -42.223 -8.989 73.460 1.00 61.94 94 LEU A N 1
ATOM 759 C CA . LEU A 1 94 ? -41.014 -9.071 72.617 1.00 61.94 94 LEU A CA 1
ATOM 760 C C . LEU A 1 94 ? -41.202 -9.886 71.322 1.00 61.94 94 LEU A C 1
ATOM 762 O O . LEU A 1 94 ? -40.602 -9.570 70.298 1.00 61.94 94 LEU A O 1
ATOM 766 N N . LYS A 1 95 ? -42.063 -10.908 71.348 1.00 67.00 95 LYS A N 1
ATOM 767 C CA . LYS A 1 95 ? -42.318 -11.816 70.223 1.00 67.00 95 LYS A CA 1
ATOM 768 C C . LYS A 1 95 ? -42.924 -11.113 68.998 1.00 67.00 95 LYS A C 1
ATOM 770 O O . LYS A 1 95 ? -42.518 -11.404 67.877 1.00 67.00 95 LYS A O 1
ATOM 775 N N . GLU A 1 96 ? -43.824 -10.148 69.195 1.00 64.50 96 GLU A N 1
ATOM 776 C CA . GLU A 1 96 ? -44.447 -9.403 68.085 1.00 64.50 96 GLU A CA 1
ATOM 777 C C . GLU A 1 96 ? -43.490 -8.407 67.413 1.00 64.50 96 GLU A C 1
ATOM 779 O O . GLU A 1 96 ? -43.673 -8.039 66.248 1.00 64.50 96 GLU A O 1
ATOM 784 N N . ILE A 1 97 ? -42.472 -7.956 68.151 1.00 66.88 97 ILE A N 1
ATOM 785 C CA . ILE A 1 97 ? -41.454 -7.022 67.658 1.00 66.88 97 ILE A CA 1
ATOM 786 C C . ILE A 1 97 ? -40.573 -7.737 66.633 1.00 66.88 97 ILE A C 1
ATOM 788 O O . ILE A 1 97 ? -40.424 -7.264 65.504 1.00 66.88 97 ILE A O 1
ATOM 792 N N . TYR A 1 98 ? -40.076 -8.923 66.996 1.00 66.50 98 TYR A N 1
ATOM 793 C CA . TYR A 1 98 ? -39.214 -9.726 66.131 1.00 66.50 98 TYR A CA 1
ATOM 794 C C . TYR A 1 98 ? -39.918 -10.168 64.844 1.00 66.50 98 TYR A C 1
ATOM 796 O O . TYR A 1 98 ? -39.340 -10.065 63.765 1.00 66.50 98 TYR A O 1
ATOM 804 N N . GLU A 1 99 ? -41.189 -10.569 64.908 1.00 69.06 99 GLU A N 1
ATOM 805 C CA . GLU A 1 99 ? -41.912 -11.077 63.732 1.00 69.06 99 GLU A CA 1
ATOM 806 C C . GLU A 1 99 ? -42.151 -9.999 62.649 1.00 69.06 99 GLU A C 1
ATOM 808 O O . GLU A 1 99 ? -42.162 -10.281 61.443 1.00 69.06 99 GLU A O 1
ATOM 813 N N . LYS A 1 100 ? -42.299 -8.730 63.056 1.00 64.69 100 LYS A N 1
ATOM 814 C CA . LYS A 1 100 ? -42.431 -7.590 62.130 1.00 64.69 100 LYS A CA 1
ATOM 815 C C . LYS A 1 100 ? -41.109 -7.195 61.481 1.00 64.69 100 LYS A C 1
ATOM 817 O O . LYS A 1 100 ? -41.115 -6.789 60.313 1.00 64.69 100 LYS A O 1
ATOM 822 N N . GLU A 1 101 ? -39.999 -7.284 62.208 1.00 66.88 101 GLU A N 1
ATOM 823 C CA . GLU A 1 101 ? -38.674 -7.014 61.644 1.00 66.88 101 GLU A CA 1
ATOM 824 C C . GLU A 1 101 ? -38.277 -8.082 60.622 1.00 66.88 101 GLU A C 1
ATOM 826 O O . GLU A 1 101 ? -37.846 -7.733 59.520 1.00 66.88 101 GLU A O 1
ATOM 831 N N . ASP A 1 102 ? -38.577 -9.350 60.907 1.00 63.50 102 ASP A N 1
ATOM 832 C CA . ASP A 1 102 ? -38.290 -10.484 60.021 1.00 63.50 102 ASP A CA 1
ATOM 833 C C . ASP A 1 102 ? -39.052 -10.391 58.684 1.00 63.50 102 ASP A C 1
ATOM 835 O O . ASP A 1 102 ? -38.509 -10.615 57.596 1.00 63.50 102 ASP A O 1
ATOM 839 N N . LYS A 1 103 ? -40.327 -9.965 58.720 1.00 61.56 103 LYS A N 1
ATOM 840 C CA . LYS A 1 103 ? -41.100 -9.674 57.496 1.00 61.56 103 LYS A CA 1
ATOM 841 C C . LYS A 1 103 ? -40.498 -8.517 56.692 1.00 61.56 103 LYS A C 1
ATOM 843 O O . LYS A 1 103 ? -40.481 -8.579 55.462 1.00 61.56 103 LYS A O 1
ATOM 848 N N . LYS A 1 104 ? -39.981 -7.471 57.347 1.00 59.03 104 LYS A N 1
ATOM 849 C CA . LYS A 1 104 ? -39.328 -6.332 56.669 1.00 59.03 104 LYS A CA 1
ATOM 850 C C . LYS A 1 104 ? -37.983 -6.709 56.049 1.00 59.03 104 LYS A C 1
ATOM 852 O O . LYS A 1 104 ? -37.667 -6.202 54.968 1.00 59.03 104 LYS A O 1
ATOM 857 N N . GLU A 1 105 ? -37.202 -7.576 56.690 1.00 60.31 105 GLU A N 1
ATOM 858 C CA . GLU A 1 105 ? -35.951 -8.086 56.118 1.00 60.31 105 GLU A CA 1
ATOM 859 C C . GLU A 1 105 ? -36.206 -8.962 54.891 1.00 60.31 105 GLU A C 1
ATOM 861 O O . GLU A 1 105 ? -35.590 -8.728 53.846 1.00 60.31 105 GLU A O 1
ATOM 866 N N . ARG A 1 106 ? -37.195 -9.866 54.945 1.00 56.72 106 ARG A N 1
ATOM 867 C CA . ARG A 1 106 ? -37.565 -10.702 53.788 1.00 56.72 106 ARG A CA 1
ATOM 868 C C . ARG A 1 106 ? -38.001 -9.889 52.565 1.00 56.72 106 ARG A C 1
ATOM 870 O O . ARG A 1 106 ? -37.597 -10.204 51.448 1.00 56.72 106 ARG A O 1
ATOM 877 N N . VAL A 1 107 ? -38.741 -8.793 52.753 1.00 58.78 107 VAL A N 1
ATOM 878 C CA . VAL A 1 107 ? -39.152 -7.909 51.641 1.00 58.78 107 VAL A CA 1
ATOM 879 C C . VAL A 1 107 ? -37.965 -7.137 51.039 1.00 58.78 107 VAL A C 1
ATOM 881 O O . VAL A 1 107 ? -37.928 -6.917 49.829 1.00 58.78 107 VAL A O 1
ATOM 884 N N . LYS A 1 108 ? -36.962 -6.746 51.840 1.00 53.78 108 LYS A N 1
ATOM 885 C CA . LYS A 1 108 ? -35.760 -6.048 51.341 1.00 53.78 108 LYS A CA 1
ATOM 886 C C . LYS A 1 108 ? -34.837 -6.945 50.522 1.00 53.78 108 LYS A C 1
ATOM 888 O O . LYS A 1 108 ? -34.257 -6.468 49.548 1.00 53.78 108 LYS A O 1
ATOM 893 N N . ILE A 1 109 ? -34.701 -8.215 50.900 1.00 53.56 109 ILE A N 1
ATOM 894 C CA . ILE A 1 109 ? -33.871 -9.185 50.168 1.00 53.56 109 ILE A CA 1
ATOM 895 C C . ILE A 1 109 ? -34.416 -9.397 48.747 1.00 53.56 109 ILE A C 1
ATOM 897 O O . ILE A 1 109 ? -33.632 -9.519 47.809 1.00 53.56 109 ILE A O 1
ATOM 901 N N . ASN A 1 110 ? -35.737 -9.314 48.562 1.00 51.06 110 ASN A N 1
ATOM 902 C CA . ASN A 1 110 ? -36.386 -9.486 47.259 1.00 51.06 110 ASN A CA 1
ATOM 903 C C . ASN A 1 110 ? -36.215 -8.285 46.300 1.00 51.06 110 ASN A C 1
ATOM 905 O O . ASN A 1 110 ? -36.629 -8.341 45.147 1.00 51.06 110 ASN A O 1
ATOM 909 N N . LYS A 1 111 ? -35.594 -7.183 46.753 1.00 50.97 111 LYS A N 1
ATOM 910 C CA . LYS A 1 111 ? -35.347 -5.965 45.957 1.00 50.97 111 LYS A CA 1
ATOM 911 C C . LYS A 1 111 ? -33.865 -5.776 45.609 1.00 50.97 111 LYS A C 1
ATOM 913 O O . LYS A 1 111 ? -33.393 -4.649 45.461 1.00 50.97 111 LYS A O 1
ATOM 918 N N . LYS A 1 112 ? -33.106 -6.871 45.521 1.00 55.44 112 LYS A N 1
ATOM 919 C CA . LYS A 1 112 ? -31.712 -6.860 45.069 1.00 55.44 112 LYS A CA 1
ATOM 920 C C . LYS A 1 112 ? -31.718 -6.848 43.540 1.00 55.44 112 LYS A C 1
ATOM 922 O O . LYS A 1 112 ? -31.870 -7.882 42.905 1.00 55.44 112 LYS A O 1
ATOM 927 N N . THR A 1 113 ? -31.624 -5.661 42.950 1.00 62.66 113 THR A N 1
ATOM 928 C CA . THR A 1 113 ? -31.440 -5.488 41.504 1.00 62.66 113 THR A CA 1
ATOM 929 C C . THR A 1 113 ? -30.277 -6.365 41.036 1.00 62.66 113 THR A C 1
ATOM 931 O O . THR A 1 113 ? -29.219 -6.367 41.670 1.00 62.66 113 THR A O 1
ATOM 934 N N . ASN A 1 114 ? -30.468 -7.122 39.952 1.00 74.69 114 ASN A N 1
ATOM 935 C CA . ASN A 1 114 ? -29.461 -8.035 39.406 1.00 74.69 114 ASN A CA 1
ATOM 936 C C . ASN A 1 114 ? -28.328 -7.241 38.736 1.00 74.69 114 ASN A C 1
ATOM 938 O O . ASN A 1 114 ? -28.269 -7.104 37.518 1.00 74.69 114 ASN A O 1
ATOM 942 N N . TRP A 1 115 ? -27.425 -6.692 39.546 1.00 70.44 115 TRP A N 1
ATOM 943 C CA . TRP A 1 115 ? -26.264 -5.909 39.109 1.00 70.44 115 TRP A CA 1
ATOM 944 C C . TRP A 1 115 ? -25.369 -6.649 38.103 1.00 70.44 115 TRP A C 1
ATOM 946 O O . TRP A 1 115 ? -24.805 -6.026 37.208 1.00 70.44 115 TRP A O 1
ATOM 956 N N . THR A 1 116 ? -25.283 -7.977 38.197 1.00 75.81 116 THR A N 1
ATOM 957 C CA . THR A 1 116 ? -24.561 -8.829 37.238 1.00 75.81 116 THR A CA 1
ATOM 958 C C . THR A 1 116 ? -25.186 -8.797 35.844 1.00 75.81 116 THR A C 1
ATOM 960 O O . THR A 1 116 ? -24.466 -8.738 34.851 1.00 75.81 116 THR A O 1
ATOM 963 N N . LEU A 1 117 ? -26.518 -8.763 35.763 1.00 76.62 117 LEU A N 1
ATOM 964 C CA . LEU A 1 117 ? -27.256 -8.684 34.504 1.00 76.62 117 LEU A CA 1
ATOM 965 C C . LEU A 1 117 ? -27.074 -7.313 33.840 1.00 76.62 117 LEU A C 1
ATOM 967 O O . LEU A 1 117 ? -26.842 -7.244 32.638 1.00 76.62 117 LEU A O 1
ATOM 971 N N . ILE A 1 118 ? -27.086 -6.231 34.625 1.00 79.12 118 ILE A N 1
ATOM 972 C CA . ILE A 1 118 ? -26.810 -4.875 34.119 1.00 79.12 118 ILE A CA 1
ATOM 973 C C . ILE A 1 118 ? -25.383 -4.789 33.556 1.00 79.12 118 ILE A C 1
ATOM 975 O O . ILE A 1 118 ? -25.188 -4.278 32.456 1.00 79.12 118 ILE A O 1
ATOM 979 N N . SER A 1 119 ? -24.393 -5.334 34.272 1.00 79.62 119 SER A N 1
ATOM 980 C CA . SER A 1 119 ? -23.001 -5.363 33.802 1.00 79.62 119 SER A CA 1
ATOM 981 C C . SER A 1 119 ? -22.845 -6.136 32.491 1.00 79.62 119 SER A C 1
ATOM 983 O O . SER A 1 119 ? -22.109 -5.699 31.610 1.00 79.62 119 SER A O 1
ATOM 985 N N . LEU A 1 120 ? -23.533 -7.272 32.352 1.00 82.12 120 LEU A N 1
ATOM 986 C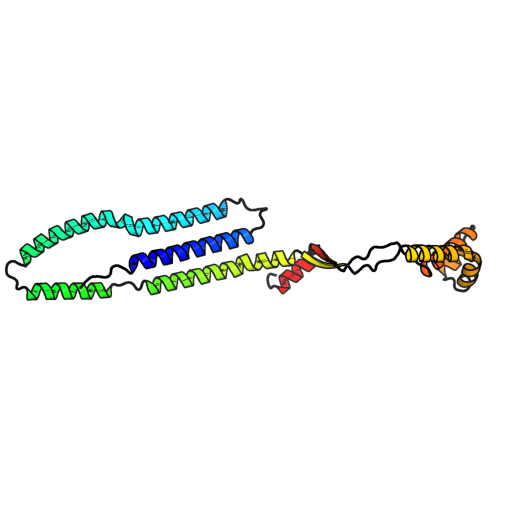 CA . LEU A 1 120 ? -23.489 -8.088 31.140 1.00 82.12 120 LEU A CA 1
ATOM 987 C C . LEU A 1 120 ? -24.123 -7.362 29.945 1.00 82.12 120 LEU A C 1
ATOM 989 O O . LEU A 1 120 ? -23.557 -7.370 28.857 1.00 82.12 120 LEU A O 1
ATOM 993 N N . ILE A 1 121 ? -25.246 -6.670 30.158 1.00 85.06 121 ILE A N 1
ATOM 994 C CA . ILE A 1 121 ? -25.898 -5.862 29.117 1.00 85.06 121 ILE A CA 1
ATOM 995 C C . ILE A 1 121 ? -24.969 -4.746 28.632 1.00 85.06 121 ILE A C 1
ATOM 997 O O . ILE A 1 121 ? -24.810 -4.575 27.427 1.00 85.06 121 ILE A O 1
ATOM 1001 N N . ILE A 1 122 ? -24.319 -4.018 29.547 1.00 87.00 122 ILE A N 1
ATOM 1002 C CA . ILE A 1 122 ? -23.376 -2.945 29.187 1.00 87.00 122 ILE A CA 1
ATOM 1003 C C . ILE A 1 122 ? -22.202 -3.500 28.373 1.00 87.00 122 ILE A C 1
ATOM 1005 O O . ILE A 1 122 ? -21.818 -2.900 27.372 1.00 87.00 122 ILE A O 1
ATOM 1009 N N . PHE A 1 123 ? -21.656 -4.654 28.765 1.00 85.12 123 PHE A N 1
ATOM 1010 C CA . PHE A 1 123 ? -20.564 -5.296 28.034 1.00 85.12 123 PHE A CA 1
ATOM 1011 C C . PHE A 1 123 ? -20.968 -5.669 26.601 1.00 85.12 123 PHE A C 1
ATOM 1013 O O . PHE A 1 123 ? -20.252 -5.338 25.660 1.00 85.12 123 PHE A O 1
ATOM 1020 N N . ILE A 1 124 ? -22.144 -6.280 26.422 1.00 88.31 124 ILE A N 1
ATOM 1021 C CA . ILE A 1 124 ? -22.680 -6.600 25.090 1.00 88.31 124 ILE A CA 1
ATOM 1022 C C . ILE A 1 124 ? -22.829 -5.325 24.252 1.00 88.31 124 ILE A C 1
ATOM 1024 O O . ILE A 1 124 ? -22.439 -5.305 23.088 1.00 88.31 124 ILE A O 1
ATOM 1028 N N . LEU A 1 125 ? -23.338 -4.246 24.849 1.00 86.81 125 LEU A N 1
ATOM 1029 C CA . LEU A 1 125 ? -23.521 -2.962 24.170 1.00 86.81 125 LEU A CA 1
ATOM 1030 C C . LEU A 1 125 ? -22.182 -2.370 23.700 1.00 86.81 125 LEU A C 1
ATOM 1032 O O . LEU A 1 125 ? -22.083 -1.899 22.570 1.00 86.81 125 LEU A O 1
ATOM 1036 N N . LEU A 1 126 ? -21.133 -2.469 24.522 1.00 87.44 126 LEU A N 1
ATOM 1037 C CA . LEU A 1 126 ? -19.776 -2.065 24.145 1.00 87.44 126 LEU A CA 1
ATOM 1038 C C . LEU A 1 126 ? -19.202 -2.930 23.017 1.00 87.44 126 LEU A C 1
ATOM 1040 O O . LEU A 1 126 ? -18.581 -2.387 22.107 1.00 87.44 126 LEU A O 1
ATOM 1044 N N . CYS A 1 127 ? -19.431 -4.246 23.032 1.00 84.81 127 CYS A N 1
ATOM 1045 C CA . CYS A 1 127 ? -19.000 -5.130 21.947 1.00 84.81 127 CYS A CA 1
ATOM 1046 C C . CYS A 1 127 ? -19.698 -4.800 20.622 1.00 84.81 127 CYS A C 1
ATOM 1048 O O . CYS A 1 127 ? -19.041 -4.773 19.584 1.00 84.81 127 CYS A O 1
ATOM 1050 N N . VAL A 1 128 ? -21.004 -4.516 20.648 1.00 89.62 128 VAL A N 1
ATOM 1051 C CA . VAL A 1 128 ? -21.765 -4.142 19.444 1.00 89.62 128 VAL A CA 1
ATOM 1052 C C . VAL A 1 128 ? -21.285 -2.798 18.897 1.00 89.62 128 VAL A C 1
ATOM 1054 O O . VAL A 1 128 ? -21.007 -2.692 17.703 1.00 89.62 128 VAL A O 1
ATOM 1057 N N . LEU A 1 129 ? -21.114 -1.790 19.760 1.00 85.19 129 LEU A N 1
ATOM 1058 C CA . LEU A 1 129 ? -20.605 -0.479 19.349 1.00 85.19 129 LEU A CA 1
ATOM 1059 C C . LEU A 1 129 ? -19.170 -0.574 18.813 1.00 85.19 129 LEU A C 1
ATOM 1061 O O . LEU A 1 129 ? -18.896 -0.083 17.720 1.00 85.19 129 LEU A O 1
ATOM 1065 N N . GLY A 1 130 ? -18.274 -1.270 19.517 1.00 84.12 130 GLY A N 1
ATOM 1066 C CA . GLY A 1 130 ? -16.890 -1.468 19.081 1.00 84.12 130 GLY A CA 1
ATOM 1067 C C . GLY A 1 130 ? -16.781 -2.255 17.772 1.00 84.12 130 GLY A C 1
ATOM 1068 O O . GLY A 1 130 ? -16.026 -1.868 16.883 1.00 84.12 130 GLY A O 1
ATOM 1069 N N . GLY A 1 131 ? -17.579 -3.314 17.616 1.00 83.75 131 GLY A N 1
ATOM 1070 C CA . GLY A 1 131 ? -17.648 -4.093 16.379 1.00 83.75 131 GLY A CA 1
ATOM 1071 C C . GLY A 1 131 ? -18.167 -3.271 15.199 1.00 83.75 131 GLY A C 1
ATOM 1072 O O . GLY A 1 131 ? -17.601 -3.341 14.110 1.00 83.75 131 GLY A O 1
ATOM 1073 N N . SER A 1 132 ? -19.191 -2.439 15.421 1.00 85.19 132 SER A N 1
ATOM 1074 C CA . SER A 1 132 ? -19.712 -1.544 14.382 1.00 85.19 132 SER A CA 1
ATOM 1075 C C . SER A 1 132 ? -18.669 -0.511 13.946 1.00 85.19 132 SER A C 1
ATOM 1077 O O . SER A 1 132 ? -18.426 -0.362 12.753 1.00 85.19 132 SER A O 1
ATOM 1079 N N . PHE A 1 133 ? -17.966 0.121 14.889 1.00 86.88 133 PHE A N 1
ATOM 1080 C CA . PHE A 1 133 ? -16.903 1.080 14.583 1.00 86.88 133 PHE A CA 1
ATOM 1081 C C . PHE A 1 133 ? -15.756 0.438 13.791 1.00 86.88 133 PHE A C 1
ATOM 1083 O O . PHE A 1 133 ? -15.296 0.986 12.789 1.00 86.88 133 PHE A O 1
ATOM 1090 N N . TYR A 1 134 ? -15.331 -0.764 14.194 1.00 82.25 134 TYR A N 1
ATOM 1091 C CA . TYR A 1 134 ? -14.312 -1.519 13.468 1.00 82.25 134 TYR A CA 1
ATOM 1092 C C . TYR A 1 134 ? -14.734 -1.795 12.020 1.00 82.25 134 TYR A C 1
ATOM 1094 O O . TYR A 1 134 ? -13.945 -1.606 11.095 1.00 82.25 134 TYR A O 1
ATOM 1102 N N . TRP A 1 135 ? -15.986 -2.208 11.817 1.00 83.62 135 TRP A N 1
ATOM 1103 C CA . TRP A 1 135 ? -16.487 -2.566 10.495 1.00 83.62 135 TRP A CA 1
ATOM 1104 C C . TRP A 1 135 ? -16.699 -1.356 9.578 1.00 83.62 135 TRP A C 1
ATOM 1106 O O . TRP A 1 135 ? -16.411 -1.446 8.385 1.00 83.62 135 TRP A O 1
ATOM 1116 N N . PHE A 1 136 ? -17.190 -0.236 10.119 1.00 82.44 136 PHE A N 1
ATOM 1117 C CA . PHE A 1 136 ? -17.579 0.936 9.327 1.00 82.44 136 PHE A CA 1
ATOM 1118 C C . PHE A 1 136 ? -16.478 1.983 9.155 1.00 82.44 136 PHE A C 1
ATOM 1120 O O . PHE A 1 136 ? -16.435 2.625 8.109 1.00 82.44 136 PHE A O 1
ATOM 1127 N N . GLU A 1 137 ? -15.580 2.157 10.126 1.00 82.25 137 GLU A N 1
ATOM 1128 C CA . GLU A 1 137 ? -14.535 3.189 10.047 1.00 82.25 137 GLU A CA 1
ATOM 1129 C C . GLU A 1 137 ? -13.137 2.595 9.895 1.00 82.25 137 GLU A C 1
ATOM 1131 O O . GLU A 1 137 ? -12.417 2.923 8.945 1.00 82.25 137 GLU A O 1
ATOM 1136 N N . TYR A 1 138 ? -12.752 1.691 10.798 1.00 82.88 138 TYR A N 1
ATOM 1137 C CA . TYR A 1 138 ? -11.375 1.197 10.860 1.00 82.88 138 TYR A CA 1
ATOM 1138 C C . TYR A 1 138 ? -11.013 0.299 9.669 1.00 82.88 138 TYR A C 1
ATOM 1140 O O . TYR A 1 138 ? -10.030 0.544 8.971 1.00 82.88 138 TYR A O 1
ATOM 1148 N N . ARG A 1 139 ? -11.836 -0.714 9.374 1.00 87.06 139 ARG A N 1
ATOM 1149 C CA . ARG A 1 139 ? -11.588 -1.642 8.261 1.00 87.06 139 ARG A CA 1
ATOM 1150 C C . ARG A 1 139 ? -11.500 -0.908 6.912 1.00 87.06 139 ARG A C 1
ATOM 1152 O O . ARG A 1 139 ? -10.536 -1.146 6.183 1.00 87.06 139 ARG A O 1
ATOM 1159 N N . PRO A 1 140 ? -12.434 -0.006 6.545 1.00 86.62 140 PRO A N 1
ATOM 1160 C CA . PRO A 1 140 ? -12.340 0.712 5.278 1.00 86.62 140 PRO A CA 1
ATOM 1161 C 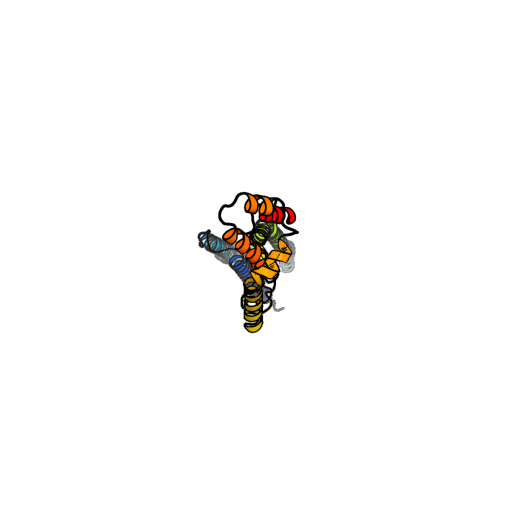C . PRO A 1 140 ? -11.108 1.611 5.163 1.00 86.62 140 PRO A C 1
ATOM 1163 O O . PRO A 1 140 ? -10.528 1.706 4.083 1.00 86.62 140 PRO A O 1
ATOM 1166 N N . THR A 1 141 ? -10.688 2.265 6.249 1.00 88.44 141 THR A N 1
ATOM 1167 C CA . THR A 1 141 ? -9.494 3.126 6.230 1.00 88.44 141 THR A CA 1
ATOM 1168 C C . THR A 1 141 ? -8.206 2.325 6.076 1.00 88.44 141 THR A C 1
ATOM 1170 O O . THR A 1 141 ? -7.335 2.727 5.303 1.00 88.44 141 THR A O 1
ATOM 1173 N N . GLU A 1 142 ? -8.093 1.174 6.736 1.00 88.00 142 GLU A N 1
ATOM 1174 C CA . GLU A 1 142 ? -6.941 0.278 6.593 1.00 88.00 142 GLU A CA 1
ATOM 1175 C C . GLU A 1 142 ? -6.813 -0.263 5.163 1.00 88.00 142 GLU A C 1
ATOM 1177 O O . GLU A 1 142 ? -5.740 -0.206 4.562 1.00 88.00 142 GLU A O 1
ATOM 1182 N N . ILE A 1 143 ? -7.924 -0.702 4.566 1.00 89.38 143 ILE A N 1
ATOM 1183 C CA . ILE A 1 143 ? -7.934 -1.184 3.180 1.00 89.38 143 ILE A CA 1
ATOM 1184 C C . ILE A 1 143 ? -7.544 -0.063 2.208 1.00 89.38 143 ILE A C 1
ATOM 1186 O O . ILE A 1 143 ? -6.725 -0.296 1.324 1.00 89.38 143 ILE A O 1
ATOM 1190 N N . LYS A 1 144 ? -8.074 1.158 2.370 1.00 89.88 144 LYS A N 1
ATOM 1191 C CA . LYS A 1 144 ? -7.709 2.300 1.509 1.00 89.88 144 LYS A CA 1
ATOM 1192 C C . LYS A 1 144 ? -6.214 2.614 1.576 1.00 89.88 144 LYS A C 1
ATOM 1194 O O . LYS A 1 144 ? -5.604 2.829 0.534 1.00 89.88 144 LYS A O 1
ATOM 1199 N N . LYS A 1 145 ? -5.616 2.581 2.772 1.00 88.38 145 LYS A N 1
ATOM 1200 C CA . LYS A 1 145 ? -4.163 2.753 2.949 1.00 88.38 145 LYS A CA 1
ATOM 1201 C C . LYS A 1 145 ? -3.368 1.636 2.275 1.00 88.38 145 LYS A C 1
ATOM 1203 O O . LYS A 1 145 ? -2.357 1.905 1.647 1.00 88.38 145 LYS A O 1
ATOM 1208 N N . ASN A 1 146 ? -3.821 0.390 2.374 1.00 88.38 146 ASN A N 1
ATOM 1209 C CA . ASN A 1 146 ? -3.128 -0.734 1.740 1.00 88.38 146 ASN A CA 1
ATOM 1210 C C . ASN A 1 146 ? -3.276 -0.738 0.214 1.00 88.38 146 ASN A C 1
ATOM 1212 O O . ASN A 1 146 ? -2.390 -1.223 -0.480 1.00 88.38 146 ASN A O 1
ATOM 1216 N N . CYS A 1 147 ? -4.366 -0.180 -0.313 1.00 91.25 147 CYS A N 1
ATOM 1217 C CA . CYS A 1 147 ? -4.580 -0.036 -1.749 1.00 91.25 147 CYS A CA 1
ATOM 1218 C C . CYS A 1 147 ? -3.882 1.191 -2.356 1.00 91.25 147 CYS A C 1
ATOM 1220 O O . CYS A 1 147 ? -3.827 1.285 -3.579 1.00 91.25 147 CYS A O 1
ATOM 1222 N N . SER A 1 148 ? -3.374 2.137 -1.552 1.00 90.44 148 SER A N 1
ATOM 1223 C CA . SER A 1 148 ? -2.795 3.391 -2.063 1.00 90.44 148 SER A CA 1
ATOM 1224 C C . SER A 1 148 ? -1.424 3.215 -2.715 1.00 90.44 148 SER A C 1
ATOM 1226 O O . SER A 1 148 ? -0.959 4.118 -3.403 1.00 90.44 148 SER A O 1
ATOM 1228 N N . TYR A 1 149 ? -0.777 2.069 -2.515 1.00 90.00 149 TYR A N 1
ATOM 1229 C CA . TYR A 1 149 ? 0.524 1.761 -3.090 1.00 90.00 149 TYR A CA 1
ATOM 1230 C C . TYR A 1 149 ? 0.524 0.377 -3.730 1.00 90.00 149 TYR A C 1
ATOM 1232 O O . TYR A 1 149 ? -0.228 -0.521 -3.353 1.00 90.00 149 TYR A O 1
ATOM 1240 N N . THR A 1 150 ? 1.413 0.197 -4.697 1.00 85.06 150 THR A N 1
ATOM 1241 C CA . THR A 1 150 ? 1.698 -1.097 -5.315 1.00 85.06 150 THR A CA 1
ATOM 1242 C C . THR A 1 150 ? 3.186 -1.394 -5.201 1.00 85.06 150 THR A C 1
ATOM 1244 O O . THR A 1 150 ? 4.030 -0.494 -5.261 1.00 85.06 150 THR A O 1
ATOM 1247 N N . THR A 1 151 ? 3.513 -2.665 -4.984 1.00 85.62 151 THR A N 1
ATOM 1248 C CA . THR A 1 151 ? 4.893 -3.144 -4.954 1.00 85.62 151 THR A CA 1
ATOM 1249 C C . THR A 1 151 ? 5.308 -3.586 -6.349 1.00 85.62 151 THR A C 1
ATOM 1251 O O . THR A 1 151 ? 4.542 -4.229 -7.068 1.00 85.62 151 THR A O 1
ATOM 1254 N N . PHE A 1 152 ? 6.524 -3.231 -6.746 1.00 81.25 152 PHE A N 1
ATOM 1255 C CA . PHE A 1 152 ? 7.131 -3.717 -7.978 1.00 81.25 152 PHE A CA 1
ATOM 1256 C C . PHE A 1 152 ? 8.526 -4.249 -7.683 1.00 81.25 152 PHE A C 1
ATOM 1258 O O . PHE A 1 152 ? 9.236 -3.748 -6.811 1.00 81.25 152 PHE A O 1
ATOM 1265 N N . THR A 1 153 ? 8.916 -5.286 -8.411 1.00 80.62 153 THR A N 1
ATOM 1266 C CA . THR A 1 153 ? 10.237 -5.894 -8.284 1.00 80.62 153 THR A CA 1
ATOM 1267 C C . THR A 1 153 ? 11.186 -5.244 -9.276 1.00 80.62 153 THR A C 1
ATOM 1269 O O . THR A 1 153 ? 10.965 -5.330 -10.485 1.00 80.62 153 THR A O 1
ATOM 1272 N N . ILE A 1 154 ? 12.245 -4.617 -8.772 1.00 80.50 154 ILE A N 1
ATOM 1273 C CA . ILE A 1 154 ? 13.369 -4.178 -9.598 1.00 80.50 154 ILE A CA 1
ATOM 1274 C C . ILE A 1 154 ? 14.237 -5.419 -9.840 1.00 80.50 154 ILE A C 1
ATOM 1276 O O . ILE A 1 154 ? 14.626 -6.058 -8.856 1.00 80.50 154 ILE A O 1
ATOM 1280 N N . PRO A 1 155 ? 14.485 -5.810 -11.104 1.00 77.50 155 PRO A N 1
ATOM 1281 C CA . PRO A 1 155 ? 15.272 -6.998 -11.408 1.00 77.50 155 PRO A CA 1
ATOM 1282 C C . PRO A 1 155 ? 16.694 -6.868 -10.857 1.00 77.50 155 PRO A C 1
ATOM 1284 O O . PRO A 1 155 ? 17.226 -5.769 -10.713 1.00 77.50 155 PRO A O 1
ATOM 1287 N N . GLU A 1 156 ? 17.295 -8.010 -10.543 1.00 81.94 156 GLU A N 1
ATOM 1288 C CA . GLU A 1 156 ? 18.691 -8.100 -10.123 1.00 81.94 156 GLU A CA 1
ATOM 1289 C C . GLU A 1 156 ? 19.616 -7.632 -11.255 1.00 81.94 156 GLU A C 1
ATOM 1291 O O . GLU A 1 156 ? 19.466 -8.059 -12.404 1.00 81.94 156 GLU A O 1
ATOM 1296 N N . VAL A 1 157 ? 20.572 -6.760 -10.929 1.00 80.81 157 VAL A N 1
ATOM 1297 C CA . VAL A 1 157 ? 21.632 -6.352 -11.858 1.00 80.81 157 VAL A CA 1
ATOM 1298 C C . VAL A 1 157 ? 22.869 -7.170 -11.518 1.00 80.81 157 VAL A C 1
ATOM 1300 O O . VAL A 1 157 ? 23.444 -7.016 -10.437 1.00 80.81 157 VAL A O 1
ATOM 1303 N N . GLN A 1 158 ? 23.259 -8.064 -12.429 1.00 79.19 158 GLN A N 1
ATOM 1304 C CA . GLN A 1 158 ? 24.501 -8.823 -12.297 1.00 79.19 158 GLN A CA 1
ATOM 1305 C C . GLN A 1 158 ? 25.694 -7.871 -12.387 1.00 79.19 158 GLN A C 1
ATOM 1307 O O . GLN A 1 158 ? 25.684 -6.954 -13.205 1.00 79.19 158 GLN A O 1
ATOM 1312 N N . ALA A 1 159 ? 26.717 -8.096 -11.561 1.00 82.25 159 ALA A N 1
ATOM 1313 C CA . ALA A 1 159 ? 27.941 -7.312 -11.649 1.00 82.25 159 ALA A CA 1
ATOM 1314 C C . ALA A 1 159 ? 28.642 -7.576 -12.985 1.00 82.25 159 ALA A C 1
ATOM 1316 O O . ALA A 1 159 ? 28.964 -8.724 -13.294 1.00 82.25 159 ALA A O 1
ATOM 1317 N N . ILE A 1 160 ? 28.921 -6.510 -13.731 1.00 83.75 160 ILE A N 1
ATOM 1318 C CA . ILE A 1 160 ? 29.796 -6.546 -14.903 1.00 83.75 160 ILE A CA 1
ATOM 1319 C C . ILE A 1 160 ? 31.135 -5.988 -14.451 1.00 83.75 160 ILE A C 1
ATOM 1321 O O . ILE A 1 160 ? 31.221 -4.830 -14.037 1.00 83.75 160 ILE A O 1
ATOM 1325 N N . SER A 1 161 ? 32.177 -6.818 -14.501 1.00 85.31 161 SER A N 1
ATOM 1326 C CA . SER A 1 161 ? 33.517 -6.378 -14.120 1.00 85.31 161 SER A CA 1
ATOM 1327 C C . SER A 1 161 ? 34.048 -5.344 -15.113 1.00 85.31 161 SER A C 1
ATOM 1329 O O . SER A 1 161 ? 33.705 -5.355 -16.298 1.00 85.31 161 SER A O 1
ATOM 1331 N N . LYS A 1 162 ? 34.954 -4.482 -14.646 1.00 85.69 162 LYS A N 1
ATOM 1332 C CA . LYS A 1 162 ? 35.676 -3.540 -15.507 1.00 85.69 162 LYS A CA 1
ATOM 1333 C C . LYS A 1 162 ? 36.360 -4.230 -16.694 1.00 85.69 162 LYS A C 1
ATOM 1335 O O . LYS A 1 162 ? 36.306 -3.727 -17.810 1.00 85.69 162 LYS A O 1
ATOM 1340 N N . GLU A 1 163 ? 36.936 -5.412 -16.470 1.00 86.75 163 GLU A N 1
ATOM 1341 C CA . GLU A 1 163 ? 37.567 -6.222 -17.520 1.00 86.75 163 GLU A CA 1
ATOM 1342 C C . GLU A 1 163 ? 36.559 -6.676 -18.586 1.00 86.75 163 GLU A C 1
ATOM 1344 O O . GLU A 1 163 ? 36.862 -6.673 -19.780 1.00 86.75 163 GLU A O 1
ATOM 1349 N N . GLU A 1 164 ? 35.341 -7.045 -18.183 1.00 86.25 164 GLU A N 1
ATOM 1350 C CA . GLU A 1 164 ? 34.287 -7.443 -19.114 1.00 86.25 164 GLU A CA 1
ATOM 1351 C C . GLU A 1 164 ? 33.740 -6.244 -19.902 1.00 86.25 164 GLU A C 1
ATOM 1353 O O . GLU A 1 164 ? 33.527 -6.353 -21.115 1.00 86.25 164 GLU A O 1
ATOM 1358 N N . ALA A 1 165 ? 33.572 -5.092 -19.248 1.00 88.94 165 ALA A N 1
ATOM 1359 C CA . ALA A 1 165 ? 33.181 -3.842 -19.897 1.00 88.94 165 ALA A CA 1
ATOM 1360 C C . ALA A 1 165 ? 34.227 -3.410 -20.942 1.00 88.94 165 ALA A C 1
ATOM 1362 O O . ALA A 1 165 ? 33.889 -3.205 -22.111 1.00 88.94 165 ALA A O 1
ATOM 1363 N N . GLU A 1 166 ? 35.509 -3.381 -20.566 1.00 90.38 166 GLU A N 1
ATOM 1364 C CA . GLU A 1 166 ? 36.623 -3.069 -21.470 1.00 90.38 166 GLU A CA 1
ATOM 1365 C C . GLU A 1 166 ? 36.739 -4.088 -22.614 1.00 90.38 166 GLU A C 1
ATOM 1367 O O . GLU A 1 166 ? 36.922 -3.698 -23.769 1.00 90.38 166 GLU A O 1
ATOM 1372 N N . SER A 1 167 ? 36.545 -5.383 -22.340 1.00 91.00 167 SER A N 1
ATOM 1373 C CA . SER A 1 167 ? 36.527 -6.423 -23.377 1.00 91.00 167 SER A CA 1
ATOM 1374 C C . SER A 1 167 ? 35.372 -6.237 -24.364 1.00 91.00 167 SER A C 1
ATOM 1376 O O . SER A 1 167 ? 35.562 -6.415 -25.569 1.00 91.00 167 SER A O 1
ATOM 1378 N N . SER A 1 168 ? 34.178 -5.868 -23.887 1.00 90.81 168 SER A N 1
ATOM 1379 C CA . SER A 1 168 ? 33.018 -5.619 -24.753 1.00 90.81 168 SER A CA 1
ATOM 1380 C C . SER A 1 168 ? 33.241 -4.415 -25.669 1.00 90.81 168 SER A C 1
ATOM 1382 O O . SER A 1 168 ? 32.994 -4.503 -26.873 1.00 90.81 168 SER A O 1
ATOM 1384 N N . LYS A 1 169 ? 33.810 -3.333 -25.123 1.00 92.19 169 LYS A N 1
ATOM 1385 C CA . LYS A 1 169 ? 34.165 -2.129 -25.872 1.00 92.19 169 LYS A CA 1
ATOM 1386 C C . LYS A 1 169 ? 35.243 -2.423 -26.912 1.00 92.19 169 LYS A C 1
ATOM 1388 O O . LYS A 1 169 ? 35.058 -2.101 -28.078 1.00 92.19 169 LYS A O 1
ATOM 1393 N N . SER A 1 170 ? 36.308 -3.122 -26.520 1.00 92.56 170 SER A N 1
ATOM 1394 C CA . SER A 1 170 ? 37.392 -3.509 -27.429 1.00 92.56 170 SER A CA 1
ATOM 1395 C C . SER A 1 170 ? 36.903 -4.409 -28.571 1.00 92.56 170 SER A C 1
ATOM 1397 O O . SER A 1 170 ? 37.327 -4.233 -29.709 1.00 92.56 170 SER A O 1
ATOM 1399 N N . LYS A 1 171 ? 35.971 -5.339 -28.312 1.00 93.25 171 LYS A N 1
ATOM 1400 C CA . LYS A 1 171 ? 35.361 -6.174 -29.365 1.00 93.25 171 LYS A CA 1
ATOM 1401 C C . LYS A 1 171 ? 34.501 -5.362 -30.332 1.00 93.25 171 LYS A C 1
ATOM 1403 O O . LYS A 1 171 ? 34.570 -5.601 -31.534 1.00 93.25 171 LYS A O 1
ATOM 1408 N N . ASN A 1 172 ? 33.714 -4.413 -29.823 1.00 94.62 172 ASN A N 1
ATOM 1409 C CA . ASN A 1 172 ? 32.910 -3.517 -30.656 1.00 94.62 172 ASN A CA 1
ATOM 1410 C C . ASN A 1 172 ? 33.806 -2.621 -31.530 1.00 94.62 172 ASN A C 1
ATOM 1412 O O . ASN A 1 172 ? 33.610 -2.550 -32.741 1.00 94.62 172 ASN A O 1
ATOM 1416 N N . GLU A 1 173 ? 34.839 -2.017 -30.942 1.00 93.00 173 GLU A N 1
ATOM 1417 C CA . GLU A 1 173 ? 35.815 -1.193 -31.664 1.00 93.00 173 GLU A CA 1
ATOM 1418 C C . GLU A 1 173 ? 36.581 -2.011 -32.712 1.00 93.00 173 GLU A C 1
ATOM 1420 O O . GLU A 1 173 ? 36.701 -1.578 -33.854 1.00 93.00 173 GLU A O 1
ATOM 1425 N N . SER A 1 174 ? 37.010 -3.232 -32.377 1.00 93.81 174 SER A N 1
ATOM 1426 C CA . SER A 1 174 ? 37.674 -4.130 -33.329 1.00 93.81 174 SER A CA 1
ATOM 1427 C C . SER A 1 174 ? 36.755 -4.555 -34.482 1.00 93.81 174 SER A C 1
ATOM 1429 O O . SER A 1 174 ? 37.213 -4.684 -35.615 1.00 93.81 174 SER A O 1
ATOM 1431 N N . CYS A 1 175 ? 35.453 -4.728 -34.229 1.00 92.50 175 CYS A N 1
ATOM 1432 C CA . CYS A 1 175 ? 34.463 -4.960 -35.284 1.00 92.50 175 CYS A CA 1
ATOM 1433 C C . CYS A 1 175 ? 34.372 -3.760 -36.235 1.00 92.50 175 CYS A C 1
ATOM 1435 O O . CYS A 1 175 ? 34.402 -3.939 -37.452 1.00 92.50 175 CYS A O 1
ATOM 1437 N N . LYS A 1 176 ? 34.329 -2.539 -35.685 1.00 90.88 176 LYS A N 1
ATOM 1438 C CA . LYS A 1 176 ? 34.289 -1.291 -36.465 1.00 90.88 176 LYS A CA 1
ATOM 1439 C C . LYS A 1 176 ? 35.576 -1.060 -37.259 1.00 90.88 176 LYS A C 1
ATOM 1441 O O . LYS A 1 176 ? 35.512 -0.549 -38.370 1.00 90.88 176 LYS A O 1
ATOM 1446 N N . GLU A 1 177 ? 36.728 -1.475 -36.734 1.00 91.06 177 GLU A N 1
ATOM 1447 C CA . GLU A 1 177 ? 38.014 -1.434 -37.446 1.00 91.06 177 GLU A CA 1
ATOM 1448 C C . GLU A 1 177 ? 38.064 -2.433 -38.616 1.00 91.06 177 GLU A C 1
ATOM 1450 O O . GLU A 1 177 ? 38.688 -2.169 -39.640 1.00 91.06 177 GLU A O 1
ATOM 1455 N N . GLN A 1 178 ? 37.340 -3.551 -38.518 1.00 90.56 178 GLN A N 1
ATOM 1456 C CA . GLN A 1 178 ? 37.157 -4.520 -39.605 1.00 90.56 178 GLN A CA 1
ATOM 1457 C C . GLN A 1 178 ? 36.001 -4.136 -40.546 1.00 90.56 178 GLN A C 1
ATOM 1459 O O . GLN A 1 178 ? 35.323 -5.013 -41.094 1.00 90.56 178 GLN A O 1
ATOM 1464 N N . SER A 1 179 ? 35.783 -2.831 -40.751 1.00 86.12 179 SER A N 1
ATOM 1465 C CA . SER A 1 179 ? 34.639 -2.283 -41.488 1.00 86.12 179 SER A CA 1
ATOM 1466 C C . SER A 1 179 ? 34.447 -2.922 -42.857 1.00 86.12 179 SER A C 1
ATOM 1468 O O . SER A 1 179 ? 33.333 -3.308 -43.191 1.00 86.12 179 SER A O 1
ATOM 1470 N N . ASP A 1 180 ? 35.524 -3.105 -43.622 1.00 84.75 180 ASP A N 1
ATOM 1471 C CA . ASP A 1 180 ? 35.461 -3.652 -44.982 1.00 84.75 180 ASP A CA 1
ATOM 1472 C C . ASP A 1 180 ? 34.970 -5.106 -45.001 1.00 84.75 180 ASP A C 1
ATOM 1474 O O . ASP A 1 180 ? 34.213 -5.514 -45.884 1.00 84.75 180 ASP A O 1
ATOM 1478 N N . THR A 1 181 ? 35.368 -5.903 -44.009 1.00 86.31 181 THR A N 1
ATOM 1479 C CA . THR A 1 181 ? 34.946 -7.305 -43.885 1.00 86.31 181 THR A CA 1
ATOM 1480 C C . THR A 1 181 ? 33.466 -7.389 -43.526 1.00 86.31 181 THR A C 1
ATOM 1482 O O . THR A 1 181 ? 32.720 -8.130 -44.167 1.00 86.31 181 THR A O 1
ATOM 1485 N N . ILE A 1 182 ? 33.029 -6.595 -42.544 1.00 86.56 182 ILE A N 1
ATOM 1486 C CA . ILE A 1 182 ? 31.628 -6.539 -42.102 1.00 86.56 182 ILE A CA 1
ATOM 1487 C C . ILE A 1 182 ? 30.732 -6.014 -43.221 1.00 86.56 182 ILE A C 1
ATOM 1489 O O . ILE A 1 182 ? 29.685 -6.593 -43.510 1.00 86.56 182 ILE A O 1
ATOM 1493 N N . LEU A 1 183 ? 31.164 -4.961 -43.909 1.00 86.81 183 LEU A N 1
ATOM 1494 C CA . LEU A 1 183 ? 30.422 -4.373 -45.012 1.00 86.81 183 LEU A CA 1
ATOM 1495 C C . LEU A 1 183 ? 30.193 -5.394 -46.132 1.00 86.81 183 LEU A C 1
ATOM 1497 O O . LEU A 1 183 ? 29.063 -5.539 -46.589 1.00 86.81 183 LEU A O 1
ATOM 1501 N N . ASN A 1 184 ? 31.225 -6.151 -46.524 1.00 86.62 184 ASN A N 1
ATOM 1502 C CA . ASN A 1 184 ? 31.114 -7.210 -47.535 1.00 86.62 184 ASN A CA 1
ATOM 1503 C C . ASN A 1 184 ? 30.175 -8.358 -47.119 1.00 86.62 184 ASN A C 1
ATOM 1505 O O . ASN A 1 184 ? 29.542 -8.970 -47.980 1.00 86.62 184 ASN A O 1
ATOM 1509 N N . GLU A 1 185 ? 30.064 -8.646 -45.821 1.00 86.62 185 GLU A N 1
ATOM 1510 C CA . GLU A 1 185 ? 29.151 -9.660 -45.280 1.00 86.62 185 GLU A CA 1
ATOM 1511 C C . GLU A 1 185 ? 27.685 -9.186 -45.281 1.00 86.62 185 GLU A C 1
ATOM 1513 O O . GLU A 1 185 ? 26.773 -9.942 -45.630 1.00 86.62 185 GLU A O 1
ATOM 1518 N N . VAL A 1 186 ? 27.451 -7.925 -44.906 1.00 85.81 186 VAL A N 1
ATOM 1519 C CA . VAL A 1 186 ? 26.107 -7.349 -44.714 1.00 85.81 186 VAL A CA 1
ATOM 1520 C C . VAL A 1 186 ? 25.485 -6.898 -46.035 1.00 85.81 186 VAL A C 1
ATOM 1522 O O . VAL A 1 186 ? 24.294 -7.112 -46.264 1.00 85.81 186 VAL A O 1
ATOM 1525 N N . LEU A 1 187 ? 26.293 -6.331 -46.934 1.00 83.75 187 LEU A N 1
ATOM 1526 C CA . LEU A 1 187 ? 25.907 -5.849 -48.264 1.00 83.75 187 LEU A CA 1
ATOM 1527 C C . LEU A 1 187 ? 24.940 -6.757 -49.048 1.00 83.75 187 LEU A C 1
ATOM 1529 O O . LEU A 1 187 ? 23.898 -6.267 -49.499 1.00 83.75 187 LEU A O 1
ATOM 1533 N N . PRO A 1 188 ? 25.231 -8.060 -49.238 1.00 83.12 188 PRO A N 1
ATOM 1534 C CA . PRO A 1 188 ? 24.358 -8.958 -49.996 1.00 83.12 188 PRO A CA 1
ATOM 1535 C C . PRO A 1 188 ? 23.006 -9.220 -49.316 1.00 83.12 188 PRO A C 1
ATOM 1537 O O . PRO A 1 188 ? 22.053 -9.599 -49.998 1.00 83.12 188 PRO A O 1
ATOM 1540 N N . ASN A 1 189 ? 22.907 -8.987 -48.005 1.00 82.38 189 ASN A N 1
ATOM 1541 C CA . ASN A 1 189 ? 21.718 -9.233 -47.188 1.00 82.38 189 ASN A CA 1
ATOM 1542 C C . ASN A 1 189 ? 20.968 -7.947 -46.799 1.00 82.38 189 ASN A C 1
ATOM 1544 O O . ASN A 1 189 ? 20.034 -8.007 -45.997 1.00 82.38 189 ASN A O 1
ATOM 1548 N N . LEU A 1 190 ? 21.350 -6.789 -47.354 1.00 81.50 190 LEU A N 1
ATOM 1549 C CA . LEU A 1 190 ? 20.717 -5.509 -47.036 1.00 81.50 190 LEU A CA 1
ATOM 1550 C C . LEU A 1 190 ? 19.211 -5.530 -47.310 1.00 81.50 190 LEU A C 1
ATOM 1552 O O . LEU A 1 190 ? 18.739 -5.941 -48.377 1.00 81.50 190 LEU A O 1
ATOM 1556 N N . SER A 1 191 ? 18.460 -5.024 -46.334 1.00 76.19 191 SER A N 1
ATOM 1557 C CA . SER A 1 191 ? 17.014 -4.883 -46.422 1.00 76.19 191 SER A CA 1
ATOM 1558 C C . SER A 1 191 ? 16.623 -3.771 -47.408 1.00 76.19 191 SER A C 1
ATOM 1560 O O . SER A 1 191 ? 17.424 -2.899 -47.756 1.00 76.19 191 SER A O 1
ATOM 1562 N N . GLY A 1 192 ? 15.374 -3.791 -47.887 1.00 75.50 192 GLY A N 1
ATOM 1563 C CA . GLY A 1 192 ? 14.909 -2.895 -48.953 1.00 75.50 192 GLY A CA 1
ATOM 1564 C C . GLY A 1 192 ? 15.093 -1.399 -48.665 1.00 75.50 192 GLY A C 1
ATOM 1565 O O . GLY A 1 192 ? 15.344 -0.638 -49.597 1.00 75.50 192 GLY A O 1
ATOM 1566 N N . TYR A 1 193 ? 15.020 -0.980 -47.400 1.00 76.00 193 TYR A N 1
ATOM 1567 C CA . TYR A 1 193 ? 15.182 0.422 -47.015 1.00 76.00 193 TYR A CA 1
ATOM 1568 C C . TYR A 1 193 ? 16.642 0.889 -47.097 1.00 76.00 193 TYR A C 1
ATOM 1570 O O . TYR A 1 193 ? 16.920 1.918 -47.712 1.00 76.00 193 TYR A O 1
ATOM 1578 N N . ASP A 1 194 ? 17.581 0.104 -46.574 1.00 77.94 194 ASP A N 1
ATOM 1579 C CA . ASP A 1 194 ? 19.011 0.443 -46.587 1.00 77.94 194 ASP A CA 1
ATOM 1580 C C . ASP A 1 194 ? 19.586 0.364 -48.003 1.00 77.94 194 ASP A C 1
ATOM 1582 O O . ASP A 1 194 ? 20.372 1.214 -48.426 1.00 77.94 194 ASP A O 1
ATOM 1586 N N . LYS A 1 195 ? 19.106 -0.607 -48.789 1.00 80.19 195 LYS A N 1
ATOM 1587 C CA . LYS A 1 195 ? 19.431 -0.732 -50.212 1.00 80.19 195 LYS A CA 1
ATOM 1588 C C . LYS A 1 195 ? 18.943 0.471 -51.023 1.00 80.19 195 LYS A C 1
ATOM 1590 O O . LYS A 1 195 ? 19.686 0.978 -51.860 1.00 80.19 195 LYS A O 1
ATOM 1595 N N . TRP A 1 196 ? 17.717 0.936 -50.774 1.00 81.25 196 TRP A N 1
ATOM 1596 C CA . TRP A 1 196 ? 17.170 2.138 -51.411 1.00 81.25 196 TRP A CA 1
ATOM 1597 C C . TRP A 1 196 ? 17.943 3.398 -51.000 1.00 81.25 196 TRP A C 1
ATOM 1599 O O . TRP A 1 196 ? 18.325 4.188 -51.862 1.00 81.25 196 TRP A O 1
ATOM 1609 N N . ARG A 1 197 ? 18.246 3.550 -49.702 1.00 80.56 197 ARG A N 1
ATOM 1610 C CA . ARG A 1 197 ? 18.998 4.690 -49.154 1.00 80.56 197 ARG A CA 1
ATOM 1611 C C . ARG A 1 197 ? 20.394 4.790 -49.773 1.00 80.56 197 ARG A C 1
ATOM 1613 O O . ARG A 1 197 ? 20.801 5.869 -50.188 1.00 80.56 197 ARG A O 1
ATOM 1620 N N . ARG A 1 198 ? 21.094 3.659 -49.907 1.00 81.00 198 ARG A N 1
ATOM 1621 C CA . ARG A 1 198 ? 22.413 3.579 -50.554 1.00 81.00 198 ARG A CA 1
ATOM 1622 C C . ARG A 1 198 ? 22.372 3.960 -52.039 1.00 81.00 198 ARG A C 1
ATOM 1624 O O . ARG A 1 198 ? 23.313 4.561 -52.529 1.00 81.00 198 ARG A O 1
ATOM 1631 N N . GLN A 1 199 ? 21.295 3.638 -52.761 1.00 81.81 199 GLN A N 1
ATOM 1632 C CA . GLN A 1 199 ? 21.154 3.957 -54.193 1.00 81.81 199 GLN A CA 1
ATOM 1633 C C . GLN A 1 199 ? 20.836 5.432 -54.483 1.00 81.81 199 GLN A C 1
ATOM 1635 O O . GLN A 1 199 ? 21.084 5.882 -55.599 1.00 81.81 199 GLN A O 1
ATOM 1640 N N . GLN A 1 200 ? 20.259 6.163 -53.525 1.00 83.62 200 GLN A N 1
ATOM 1641 C CA . GLN A 1 200 ? 19.872 7.573 -53.688 1.00 83.62 200 GLN A CA 1
ATOM 1642 C C . GLN A 1 200 ? 20.835 8.579 -53.043 1.00 83.62 200 GLN A C 1
ATOM 1644 O O . GLN A 1 200 ? 20.603 9.780 -53.159 1.00 83.62 200 GLN A O 1
ATOM 1649 N N . SER A 1 201 ? 21.875 8.122 -52.346 1.00 82.94 201 SER A N 1
ATOM 1650 C CA . SER A 1 201 ? 22.798 9.008 -51.635 1.00 82.94 201 SER A CA 1
ATOM 1651 C C . SER A 1 201 ? 24.013 9.363 -52.476 1.00 82.94 201 SER A C 1
ATOM 1653 O O . SER A 1 201 ? 24.624 8.488 -53.087 1.00 82.94 201 SER A O 1
ATOM 1655 N N . ASP A 1 202 ? 24.405 10.632 -52.416 1.00 81.19 202 ASP A N 1
ATOM 1656 C CA . ASP A 1 202 ? 25.665 11.119 -52.979 1.00 81.19 202 ASP A CA 1
ATOM 1657 C C . ASP A 1 202 ? 26.868 10.811 -52.061 1.00 81.19 202 ASP A C 1
ATOM 1659 O O . ASP A 1 202 ? 28.010 10.822 -52.516 1.00 81.19 202 ASP A O 1
ATOM 1663 N N . ASP A 1 203 ? 26.619 10.500 -50.781 1.00 87.00 203 ASP A N 1
ATOM 1664 C CA . ASP A 1 203 ? 27.636 10.119 -49.792 1.00 87.00 203 ASP A CA 1
ATOM 1665 C C . ASP A 1 203 ? 27.461 8.645 -49.399 1.00 87.00 203 ASP A C 1
ATOM 1667 O O . ASP A 1 203 ? 26.693 8.287 -48.497 1.00 87.00 203 ASP A O 1
ATOM 1671 N N . LEU A 1 204 ? 28.125 7.773 -50.158 1.00 85.19 204 LEU A N 1
ATOM 1672 C CA . LEU A 1 204 ? 28.127 6.326 -49.932 1.00 85.19 204 LEU A CA 1
ATOM 1673 C C . LEU A 1 204 ? 28.949 5.949 -48.694 1.00 85.19 204 LEU A C 1
ATOM 1675 O O . LEU A 1 204 ? 28.545 5.067 -47.939 1.00 85.19 204 LEU A O 1
ATOM 1679 N N . ASP A 1 205 ? 30.048 6.661 -48.442 1.00 85.75 205 ASP A N 1
ATOM 1680 C CA . ASP A 1 205 ? 30.972 6.379 -47.341 1.00 85.75 205 ASP A CA 1
ATOM 1681 C C . ASP A 1 205 ? 30.327 6.641 -45.973 1.00 85.75 205 ASP A C 1
ATOM 1683 O O . ASP A 1 205 ? 30.623 5.962 -44.985 1.00 85.75 205 ASP A O 1
ATOM 1687 N N . ALA A 1 206 ? 29.440 7.635 -45.875 1.00 86.00 206 ALA A N 1
ATOM 1688 C CA . ALA A 1 206 ? 28.653 7.872 -44.666 1.00 86.00 206 ALA A CA 1
ATOM 1689 C C . ALA A 1 206 ? 27.632 6.753 -44.399 1.00 86.00 206 ALA A C 1
ATOM 1691 O O . ALA A 1 206 ? 27.473 6.328 -43.254 1.00 86.00 206 ALA A O 1
ATOM 1692 N N . ILE A 1 207 ? 26.963 6.250 -45.440 1.00 86.50 207 ILE A N 1
ATOM 1693 C CA . ILE A 1 207 ? 25.978 5.165 -45.305 1.00 86.50 207 ILE A CA 1
ATOM 1694 C C . ILE A 1 207 ? 26.659 3.854 -44.926 1.00 86.50 207 ILE A C 1
ATOM 1696 O O . ILE A 1 207 ? 26.166 3.143 -44.053 1.00 86.50 207 ILE A O 1
ATOM 1700 N N . ASP A 1 208 ? 27.792 3.548 -45.549 1.00 88.38 208 ASP A N 1
ATOM 1701 C CA . ASP A 1 208 ? 28.530 2.311 -45.300 1.00 88.38 208 ASP A CA 1
ATOM 1702 C C . ASP A 1 208 ? 29.064 2.253 -43.875 1.00 88.38 208 ASP A C 1
ATOM 1704 O O . ASP A 1 208 ? 28.908 1.234 -43.201 1.00 88.38 208 ASP A O 1
ATOM 1708 N N . ARG A 1 209 ? 29.598 3.374 -43.377 1.00 89.06 209 ARG A N 1
ATOM 1709 C CA . ARG A 1 209 ? 29.984 3.495 -41.968 1.00 89.0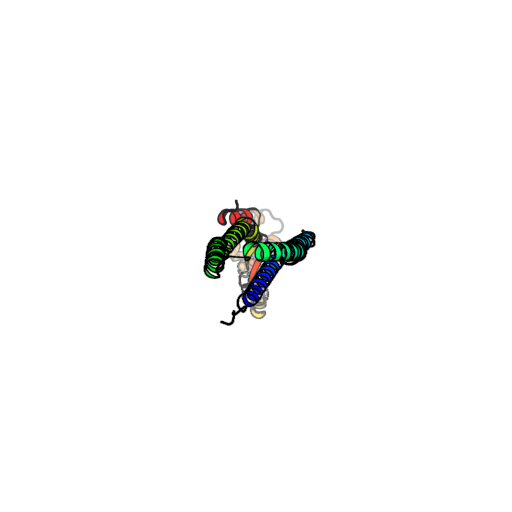6 209 ARG A CA 1
ATOM 1710 C C . ARG A 1 209 ? 28.804 3.290 -41.032 1.00 89.06 209 ARG A C 1
ATOM 1712 O O . ARG A 1 209 ? 28.933 2.526 -40.085 1.00 89.06 209 ARG A O 1
ATOM 1719 N N . TRP A 1 210 ? 27.658 3.904 -41.317 1.00 89.31 210 TRP A N 1
ATOM 1720 C CA . TRP A 1 210 ? 26.464 3.745 -40.485 1.00 89.31 210 TRP A CA 1
ATOM 1721 C C . TRP A 1 210 ? 25.970 2.288 -40.433 1.00 89.31 210 TRP A C 1
ATOM 1723 O O . TRP A 1 210 ? 25.662 1.790 -39.354 1.00 89.31 210 TRP A O 1
ATOM 1733 N N . ILE A 1 211 ? 25.960 1.579 -41.570 1.00 89.19 211 ILE A N 1
ATOM 1734 C CA . ILE A 1 211 ? 25.586 0.152 -41.637 1.00 89.19 211 ILE A CA 1
ATOM 1735 C C . ILE A 1 211 ? 26.537 -0.700 -40.785 1.00 89.19 211 ILE A C 1
ATOM 1737 O O . ILE A 1 211 ? 26.094 -1.568 -40.034 1.00 89.19 211 ILE A O 1
ATOM 1741 N N . VAL A 1 212 ? 27.847 -0.461 -40.903 1.00 91.06 212 VAL A N 1
ATOM 1742 C CA . VAL A 1 212 ? 28.863 -1.175 -40.116 1.00 91.06 212 VAL A CA 1
ATOM 1743 C C . VAL A 1 212 ? 28.709 -0.875 -38.626 1.00 91.06 212 VAL A C 1
ATOM 1745 O O . VAL A 1 212 ? 28.767 -1.796 -37.814 1.00 91.06 212 VAL A O 1
ATOM 1748 N N . GLU A 1 213 ? 28.495 0.388 -38.255 1.00 91.19 213 GLU A N 1
ATOM 1749 C CA . GLU A 1 213 ? 28.292 0.795 -36.863 1.00 91.19 213 GLU A CA 1
ATOM 1750 C C . GLU A 1 213 ? 27.077 0.103 -36.245 1.00 91.19 213 GLU A C 1
ATOM 1752 O O . GLU A 1 213 ? 27.208 -0.507 -35.184 1.00 91.19 213 GLU A O 1
ATOM 1757 N N . GLU A 1 214 ? 25.930 0.128 -36.926 1.00 90.75 214 GLU A N 1
ATOM 1758 C CA . GLU A 1 214 ? 24.698 -0.493 -36.437 1.00 90.75 214 GLU A CA 1
ATOM 1759 C C . GLU A 1 214 ? 24.844 -2.015 -36.289 1.00 90.75 214 GLU A C 1
ATOM 1761 O O . GLU A 1 214 ? 24.441 -2.587 -35.272 1.00 90.75 214 GLU A O 1
ATOM 1766 N N . GLU A 1 215 ? 25.470 -2.683 -37.262 1.00 90.38 215 GLU A N 1
ATOM 1767 C CA . GLU A 1 215 ? 25.688 -4.129 -37.196 1.00 90.38 215 GLU A CA 1
ATOM 1768 C C . GLU A 1 215 ? 26.674 -4.505 -36.079 1.00 90.38 215 GLU A C 1
ATOM 1770 O O . GLU A 1 215 ? 26.436 -5.464 -35.338 1.00 90.38 215 GLU A O 1
ATOM 1775 N N . CYS A 1 216 ? 27.761 -3.747 -35.902 1.00 91.81 216 CYS A N 1
ATOM 1776 C CA . CYS A 1 216 ? 28.718 -3.985 -34.821 1.00 91.81 216 CYS A CA 1
ATOM 1777 C C . CYS A 1 216 ? 28.109 -3.711 -33.440 1.00 91.81 216 CYS A C 1
ATOM 1779 O O . CYS A 1 216 ? 28.334 -4.500 -32.522 1.00 91.81 216 CYS A O 1
ATOM 1781 N N . ASP A 1 217 ? 27.291 -2.667 -33.289 1.00 92.88 217 ASP A N 1
ATOM 1782 C CA . ASP A 1 217 ? 26.573 -2.378 -32.041 1.00 92.88 217 ASP A CA 1
ATOM 1783 C C . ASP A 1 217 ? 25.550 -3.470 -31.708 1.00 92.88 217 ASP A C 1
ATOM 1785 O O . ASP A 1 217 ? 25.351 -3.812 -30.539 1.00 92.88 217 ASP A O 1
ATOM 1789 N N . ARG A 1 218 ? 24.958 -4.091 -32.732 1.00 89.50 218 ARG A N 1
ATOM 1790 C CA . ARG A 1 218 ? 24.043 -5.224 -32.573 1.00 89.50 218 ARG A CA 1
ATOM 1791 C C . ARG A 1 218 ? 24.755 -6.527 -32.212 1.00 89.50 218 ARG A C 1
ATOM 1793 O O . ARG A 1 218 ? 24.274 -7.260 -31.347 1.00 89.50 218 ARG A O 1
ATOM 1800 N N . ARG A 1 219 ? 25.872 -6.843 -32.880 1.00 90.56 219 ARG A N 1
ATOM 1801 C CA . ARG A 1 219 ? 26.658 -8.075 -32.655 1.00 90.56 219 ARG A CA 1
ATOM 1802 C C . ARG A 1 219 ? 27.447 -8.028 -31.349 1.00 90.56 219 ARG A C 1
ATOM 1804 O O . ARG A 1 219 ? 27.554 -9.041 -30.659 1.00 90.56 219 ARG A O 1
ATOM 1811 N N . TYR A 1 220 ? 27.989 -6.861 -31.016 1.00 91.94 220 TYR A N 1
ATOM 1812 C CA . TYR A 1 220 ? 28.855 -6.632 -29.864 1.00 91.94 220 TYR A CA 1
ATOM 1813 C C . TYR A 1 220 ? 28.349 -5.428 -29.063 1.00 91.94 220 TYR A C 1
ATOM 1815 O O . TYR A 1 220 ? 28.952 -4.354 -29.118 1.00 91.94 220 TYR A O 1
ATOM 1823 N N . PRO A 1 221 ? 27.249 -5.583 -28.308 1.00 90.56 221 PRO A N 1
ATOM 1824 C CA . PRO A 1 221 ? 26.728 -4.501 -27.489 1.00 90.56 221 PRO A CA 1
ATOM 1825 C C . PRO A 1 221 ? 27.757 -4.105 -26.429 1.00 90.56 221 PRO A C 1
ATOM 1827 O O . PRO A 1 221 ? 28.297 -4.957 -25.713 1.00 90.56 221 PRO A O 1
ATOM 1830 N N . ILE A 1 222 ? 28.017 -2.803 -26.330 1.00 89.62 222 ILE A N 1
ATOM 1831 C CA . ILE A 1 222 ? 28.912 -2.248 -25.316 1.00 89.62 222 ILE A CA 1
ATOM 1832 C C . ILE A 1 222 ? 28.230 -2.397 -23.957 1.00 89.62 222 ILE A C 1
ATOM 1834 O O . ILE A 1 222 ? 27.108 -1.932 -23.754 1.00 89.62 222 ILE A O 1
ATOM 1838 N N . LYS A 1 223 ? 28.913 -3.069 -23.032 1.00 88.81 223 LYS A N 1
ATOM 1839 C CA . LYS A 1 223 ? 28.480 -3.219 -21.647 1.00 88.81 223 LYS A CA 1
ATOM 1840 C C . LYS A 1 223 ? 29.170 -2.166 -20.789 1.00 88.81 223 LYS A C 1
ATOM 1842 O O . LYS A 1 223 ? 30.375 -1.959 -20.914 1.00 88.81 223 LYS A O 1
ATOM 1847 N N . GLU A 1 224 ? 28.418 -1.540 -19.896 1.00 85.62 224 GLU A N 1
ATOM 1848 C CA . GLU A 1 224 ? 28.973 -0.630 -18.896 1.00 85.62 224 GLU A CA 1
ATOM 1849 C C . GLU A 1 224 ? 29.334 -1.390 -17.616 1.00 85.62 224 GLU A C 1
ATOM 1851 O O . GLU A 1 224 ? 28.688 -2.380 -17.257 1.00 85.62 224 GLU A O 1
ATOM 1856 N N . GLU A 1 225 ? 30.379 -0.925 -16.929 1.00 83.69 225 GLU A N 1
ATOM 1857 C CA . GLU A 1 225 ? 30.725 -1.424 -15.601 1.00 83.69 225 GLU A CA 1
ATOM 1858 C C . GLU A 1 225 ? 29.540 -1.180 -14.665 1.00 83.69 225 GLU A C 1
ATOM 1860 O O . GLU A 1 225 ? 29.051 -0.058 -14.522 1.00 83.69 225 GLU A O 1
ATOM 1865 N N . THR A 1 226 ? 29.055 -2.252 -14.050 1.00 81.31 226 THR A N 1
ATOM 1866 C CA . THR A 1 226 ? 27.902 -2.196 -13.157 1.00 81.31 226 THR A CA 1
ATOM 1867 C C . THR A 1 226 ? 28.218 -2.966 -11.895 1.00 81.31 226 THR A C 1
ATOM 1869 O O . THR A 1 226 ? 28.662 -4.114 -11.929 1.00 81.31 226 THR A O 1
ATOM 1872 N N . GLU A 1 227 ? 27.991 -2.322 -10.757 1.00 82.56 227 GLU A N 1
ATOM 1873 C CA . GLU A 1 227 ? 28.066 -2.993 -9.468 1.00 82.56 227 GLU A CA 1
ATOM 1874 C C . GLU A 1 227 ? 26.868 -3.928 -9.293 1.00 82.56 227 GLU A C 1
ATOM 1876 O O . GLU A 1 227 ? 25.761 -3.642 -9.758 1.00 82.56 227 GLU A O 1
ATOM 1881 N N . TYR A 1 228 ? 27.081 -5.033 -8.573 1.00 80.06 228 TYR A N 1
ATOM 1882 C CA . TYR A 1 228 ? 26.001 -5.943 -8.212 1.00 80.06 228 TYR A CA 1
ATOM 1883 C C . TYR A 1 228 ? 24.917 -5.186 -7.444 1.00 80.06 228 TYR A C 1
ATOM 1885 O O . TYR A 1 228 ? 25.171 -4.639 -6.365 1.00 80.06 228 TYR A O 1
ATOM 1893 N N . GLN A 1 229 ? 23.692 -5.208 -7.967 1.00 75.94 229 GLN A N 1
ATOM 1894 C CA . GLN A 1 229 ? 22.534 -4.709 -7.240 1.00 75.94 229 GLN A CA 1
ATOM 1895 C C . GLN A 1 229 ? 21.582 -5.867 -6.950 1.00 75.94 229 GLN A C 1
ATOM 1897 O O . GLN A 1 229 ? 21.030 -6.449 -7.888 1.00 75.94 229 GLN A O 1
ATOM 1902 N N . PRO A 1 230 ? 21.351 -6.195 -5.663 1.00 78.56 230 PRO A N 1
ATOM 1903 C CA . PRO A 1 230 ? 20.400 -7.234 -5.309 1.00 78.56 230 PRO A CA 1
ATOM 1904 C C . PRO A 1 230 ? 18.989 -6.819 -5.729 1.00 78.56 230 PRO A C 1
ATOM 1906 O O . PRO A 1 230 ? 18.674 -5.626 -5.783 1.00 78.56 230 PRO A O 1
ATOM 1909 N N . GLN A 1 231 ? 18.125 -7.809 -5.954 1.00 79.56 231 GLN A N 1
ATOM 1910 C CA . GLN A 1 231 ? 16.704 -7.579 -6.189 1.00 79.56 231 GLN A CA 1
ATOM 1911 C C . GLN A 1 231 ? 16.113 -6.729 -5.053 1.00 79.56 231 GLN A C 1
ATOM 1913 O O . GLN A 1 231 ? 16.274 -7.041 -3.870 1.00 79.56 231 GLN A O 1
ATOM 1918 N N . LYS A 1 232 ? 15.426 -5.642 -5.414 1.00 81.12 232 LYS A N 1
ATOM 1919 C CA . LYS A 1 232 ? 14.769 -4.744 -4.457 1.00 81.12 232 LYS A CA 1
ATOM 1920 C C . LYS A 1 232 ? 13.289 -4.634 -4.772 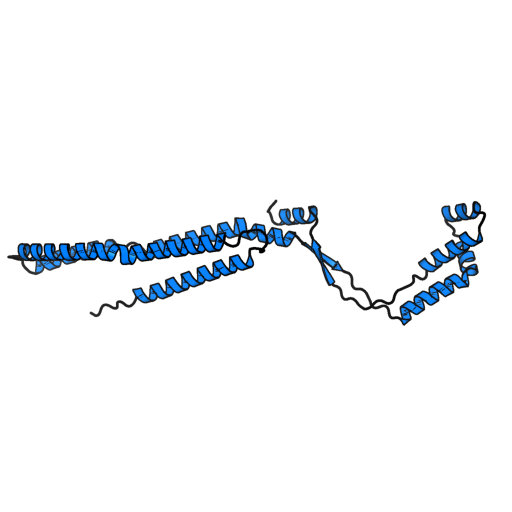1.00 81.12 232 LYS A C 1
ATOM 1922 O O . LYS A 1 232 ? 12.884 -4.535 -5.931 1.00 81.12 232 LYS A O 1
ATOM 1927 N N . GLU A 1 233 ? 12.486 -4.609 -3.719 1.00 83.44 233 GLU A N 1
ATOM 1928 C CA . GLU A 1 233 ? 11.079 -4.249 -3.818 1.00 83.44 233 GLU A CA 1
ATOM 1929 C C . GLU A 1 233 ? 10.950 -2.729 -3.726 1.00 83.44 233 GLU A C 1
ATOM 1931 O O . GLU A 1 233 ? 11.315 -2.109 -2.725 1.00 83.44 233 GLU A O 1
ATOM 1936 N N . GLY A 1 234 ? 10.449 -2.123 -4.798 1.00 80.31 234 GLY A N 1
ATOM 1937 C CA . GLY A 1 234 ? 10.051 -0.725 -4.827 1.00 80.31 234 GLY A CA 1
ATOM 1938 C C . GLY A 1 234 ? 8.576 -0.577 -4.468 1.00 80.31 234 GLY A C 1
ATOM 1939 O O . GLY A 1 234 ? 7.768 -1.481 -4.695 1.00 80.31 234 GLY A O 1
ATOM 1940 N N . ARG A 1 235 ? 8.211 0.585 -3.926 1.00 86.31 235 ARG A N 1
ATOM 1941 C CA . ARG A 1 235 ? 6.812 1.009 -3.798 1.00 86.31 235 ARG A CA 1
ATOM 1942 C C . ARG A 1 235 ? 6.567 2.177 -4.733 1.00 86.31 235 ARG A C 1
ATOM 1944 O O . ARG A 1 235 ? 7.371 3.103 -4.777 1.00 86.31 235 ARG A O 1
ATOM 1951 N N . LYS A 1 236 ? 5.462 2.121 -5.464 1.00 88.75 236 LYS A N 1
ATOM 1952 C CA . LYS A 1 236 ? 4.924 3.255 -6.219 1.00 88.75 236 LYS A CA 1
ATOM 1953 C C . LYS A 1 236 ? 3.496 3.514 -5.763 1.00 88.75 236 LYS A C 1
ATOM 1955 O O . LYS A 1 236 ? 2.815 2.581 -5.325 1.00 88.75 236 LYS A O 1
ATOM 1960 N N . ASP A 1 237 ? 3.044 4.748 -5.907 1.00 90.00 237 ASP A N 1
ATOM 1961 C CA . ASP A 1 237 ? 1.637 5.069 -5.703 1.00 90.00 237 ASP A CA 1
ATOM 1962 C C . ASP A 1 237 ? 0.778 4.288 -6.704 1.00 90.00 237 ASP A C 1
ATOM 1964 O O . ASP A 1 237 ? 1.160 4.083 -7.863 1.00 90.00 237 ASP A O 1
ATOM 1968 N N . ALA A 1 238 ? -0.359 3.785 -6.232 1.00 90.00 238 ALA A N 1
ATOM 1969 C CA . ALA A 1 238 ? -1.290 3.055 -7.075 1.00 90.00 238 ALA A CA 1
ATOM 1970 C C . ALA A 1 238 ? -1.921 4.007 -8.095 1.00 90.00 238 ALA A C 1
ATOM 1972 O O . ALA A 1 238 ? -2.369 5.104 -7.756 1.00 90.00 238 ALA A O 1
ATOM 1973 N N . THR A 1 239 ? -2.013 3.568 -9.348 1.00 93.19 239 THR A N 1
ATOM 1974 C CA . THR A 1 239 ? -2.854 4.265 -10.325 1.00 93.19 239 THR A CA 1
ATOM 1975 C C . THR A 1 239 ? -4.321 4.194 -9.903 1.00 93.19 239 THR A C 1
ATOM 1977 O O . THR A 1 239 ? -4.732 3.279 -9.188 1.00 93.19 239 THR A O 1
ATOM 1980 N N . GLU A 1 240 ? -5.148 5.121 -10.389 1.00 92.19 240 GLU A N 1
ATOM 1981 C CA . GLU A 1 240 ? -6.580 5.150 -10.063 1.00 92.19 240 GLU A CA 1
ATOM 1982 C C . GLU A 1 240 ? -7.272 3.805 -10.348 1.00 92.19 240 GLU A C 1
ATOM 1984 O O . GLU A 1 240 ? -8.092 3.330 -9.561 1.00 92.19 240 GLU A O 1
ATOM 1989 N N . LYS A 1 241 ? -6.882 3.138 -11.441 1.00 93.12 241 LYS A N 1
ATOM 1990 C CA . LYS A 1 241 ? -7.391 1.812 -11.794 1.00 93.12 241 LYS A CA 1
ATOM 1991 C C . LYS A 1 241 ? -6.950 0.738 -10.795 1.00 93.12 241 LYS A C 1
ATOM 1993 O O . LYS A 1 241 ? -7.797 0.001 -10.300 1.00 93.12 241 LYS A O 1
ATOM 1998 N N . GLU A 1 242 ? -5.656 0.662 -10.472 1.00 91.25 242 GLU A N 1
ATOM 1999 C CA . GLU A 1 242 ? -5.120 -0.309 -9.501 1.00 91.25 242 GLU A CA 1
ATOM 2000 C C . GLU A 1 242 ? -5.750 -0.122 -8.111 1.00 91.25 242 GLU A C 1
ATOM 2002 O O . GLU A 1 242 ? -6.112 -1.102 -7.452 1.00 91.25 242 GLU A O 1
ATOM 2007 N N . TYR A 1 243 ? -5.937 1.134 -7.697 1.00 92.94 243 TYR A N 1
ATOM 2008 C CA . TYR A 1 243 ? -6.593 1.503 -6.446 1.00 92.94 243 TYR A CA 1
ATOM 2009 C C . TYR A 1 243 ? -8.053 1.037 -6.423 1.00 92.94 243 TYR A C 1
ATOM 2011 O O . TYR A 1 243 ? -8.457 0.308 -5.514 1.00 92.94 243 TYR A O 1
ATOM 2019 N N . ASN A 1 244 ? -8.837 1.378 -7.449 1.00 93.38 244 ASN A N 1
ATOM 2020 C CA . ASN A 1 244 ? -10.249 0.998 -7.533 1.00 93.38 244 ASN A CA 1
ATOM 2021 C C . ASN A 1 244 ? -10.437 -0.525 -7.630 1.00 93.38 244 ASN A C 1
ATOM 2023 O O . ASN A 1 244 ? -11.301 -1.085 -6.951 1.00 93.38 244 ASN A O 1
ATOM 2027 N N . ASP A 1 245 ? -9.590 -1.219 -8.394 1.00 94.81 245 ASP A N 1
ATOM 2028 C CA . ASP A 1 245 ? -9.600 -2.684 -8.481 1.00 94.81 245 ASP A CA 1
ATOM 2029 C C . ASP A 1 245 ? -9.240 -3.336 -7.133 1.00 94.81 245 ASP A C 1
ATOM 2031 O O . ASP A 1 245 ? -9.781 -4.383 -6.763 1.00 94.81 245 ASP A O 1
ATOM 2035 N N . CYS A 1 246 ? -8.335 -2.729 -6.361 1.00 92.94 246 CYS A N 1
ATOM 2036 C CA . CYS A 1 246 ? -8.017 -3.164 -5.002 1.00 92.94 246 CYS A CA 1
ATOM 2037 C C . CYS A 1 246 ? -9.194 -2.949 -4.035 1.00 92.94 246 CYS A C 1
ATOM 2039 O O . CYS A 1 246 ? -9.548 -3.869 -3.292 1.00 92.94 246 CYS A O 1
ATOM 2041 N N . LEU A 1 247 ? -9.858 -1.789 -4.077 1.00 93.19 247 LEU A N 1
ATOM 2042 C CA . LEU A 1 247 ? -11.032 -1.512 -3.240 1.00 93.19 247 LEU A CA 1
ATOM 2043 C C . LEU A 1 247 ? -12.193 -2.469 -3.530 1.00 93.19 247 LEU A C 1
ATOM 2045 O O . LEU A 1 247 ? -12.806 -2.993 -2.596 1.00 93.19 247 LEU A O 1
ATOM 2049 N N . ARG A 1 248 ? -12.453 -2.751 -4.810 1.00 93.44 248 ARG A N 1
ATOM 2050 C CA . ARG A 1 248 ? -13.509 -3.672 -5.245 1.00 93.44 248 ARG A CA 1
ATOM 2051 C C . ARG A 1 248 ? -13.268 -5.097 -4.754 1.00 93.44 248 ARG A C 1
ATOM 2053 O O . ARG A 1 248 ? -14.172 -5.724 -4.209 1.00 93.44 248 ARG A O 1
ATOM 2060 N N . ARG A 1 249 ? -12.028 -5.593 -4.857 1.00 92.31 249 ARG A N 1
ATOM 2061 C CA . ARG A 1 249 ? -11.640 -6.917 -4.325 1.00 92.31 249 ARG A CA 1
ATOM 2062 C C . ARG A 1 249 ? -11.839 -7.037 -2.814 1.00 92.31 249 ARG A C 1
ATOM 2064 O O . ARG A 1 249 ? -12.112 -8.125 -2.322 1.00 92.31 249 ARG A O 1
ATOM 2071 N N . ASN A 1 250 ? -11.729 -5.926 -2.091 1.00 90.69 250 ASN A N 1
ATOM 2072 C CA . ASN A 1 250 ? -11.923 -5.877 -0.643 1.00 90.69 250 ASN A CA 1
ATOM 2073 C C . ASN A 1 250 ? -13.372 -5.550 -0.214 1.00 90.69 250 ASN A C 1
ATOM 2075 O O . ASN A 1 250 ? -13.660 -5.498 0.991 1.00 90.69 250 ASN A O 1
ATOM 2079 N N . GLY A 1 251 ? -14.286 -5.369 -1.176 1.00 88.56 251 GLY A N 1
ATOM 2080 C CA . GLY A 1 251 ? -15.715 -5.146 -0.943 1.00 88.56 251 GLY A CA 1
ATOM 2081 C C . GLY A 1 251 ? -16.063 -3.744 -0.441 1.00 88.56 251 GLY A C 1
ATOM 2082 O O . GLY A 1 251 ? -17.001 -3.601 0.338 1.00 88.56 251 GLY A O 1
ATOM 2083 N N . LEU A 1 252 ? -15.283 -2.727 -0.823 1.00 86.69 252 LEU A N 1
ATOM 2084 C CA . LEU A 1 252 ? -15.555 -1.320 -0.489 1.00 86.69 252 LEU A CA 1
ATOM 2085 C C . LEU A 1 252 ? -16.202 -0.524 -1.629 1.00 86.69 252 LEU A C 1
ATOM 2087 O O . LEU A 1 252 ? -16.605 0.616 -1.398 1.00 86.69 252 LEU A O 1
ATOM 2091 N N . LEU A 1 253 ? -16.259 -1.099 -2.834 1.00 77.62 253 LEU A N 1
ATOM 2092 C CA . LEU A 1 253 ? -16.682 -0.457 -4.080 1.00 77.62 253 LEU A CA 1
ATOM 2093 C C . LEU A 1 253 ? -17.508 -1.428 -4.928 1.00 77.62 253 LEU A C 1
ATOM 2095 O O . LEU A 1 253 ? -17.146 -2.629 -4.944 1.00 77.62 253 LEU A O 1
#

Radius of gyration: 45.25 Å; chains: 1; bounding box: 86×33×131 Å

Secondary structure (DSSP, 8-state):
------HHHHHHHHHHHHHHHHHHHHHHHHHHH--TTSS-THHHHHHHHHHHHHHHHHHHIIIIIHHHHHHHHHHHHHHHHHHHHHHHHTT--HHHHHHHHHHHHHHHHTT---HHHHHHHHHHHHHHHHHHHIIIIIHHHHHHHHHSEEEEEEPPBPPBPHHHHHHHHHHHHHHHHTHHHHHHHHGGG--HHHHHHHHH-S-HHHHHHHHHHHHHHHHSPPPPPB--B--EEEEEEPPHHHHHHHHHHTT--

Foldseek 3Di:
DDDPPPPPVVVVVVVVVVVVVVLVVVVVCVVVQDDPPDDPPVVVVVVVVVVVVVVVVVVCCVPPVPPVVVVVVVVVVVVVVVVVCVVVPPDDDPVVVVVVVVVVVVVVVVPPPPVVVVVVVVVVVCVVVVVVCCVPPRLLSVLLVVLFKDKDKDDWDDFDDPVNLVVLVVQLVVQLVVLVVQLVVCVVVDDPVLVVVCVPDPCNVVSSSVVSNVVSCVVRPRDDGDDTDDIDIDMDTDDPVSSVVSCVVVPND

Sequence (253 aa):
MEKKNGGFKGFFVTLAVILFSVVSFIIKIFINSTPIEDFPSFTPIVIGTIFVASIGYLIYAMFFGTDSFYRKKRLENRAKREEELKRTHEGKTLKEIYEKEDKKERVKINKKTNWTLISLIIFILLCVLGGSFYWFEYRPTEIKKNCSYTTFTIPEVQAISKEEAESSKSKNESCKEQSDTILNEVLPNLSGYDKWRRQQSDDLDAIDRWIVEEECDRRYPIKEETEYQPQKEGRKDATEKEYNDCLRRNGLL

pLDDT: mean 75.52, std 13.82, range [35.62, 94.81]

Organism: NCBI:txid2099670